Protein AF-0000000084715515 (afdb_homodimer)

Structure (mmCIF, N/CA/C/O backbone):
data_AF-0000000084715515-model_v1
#
loop_
_entity.id
_entity.type
_entity.pdbx_description
1 polymer 'Thioesterase domain-containing protein'
#
loop_
_atom_site.group_PDB
_atom_site.id
_atom_site.type_symbol
_atom_site.label_atom_id
_atom_site.label_alt_id
_atom_site.label_comp_id
_atom_site.label_asym_id
_atom_site.label_entity_id
_atom_site.label_seq_id
_atom_site.pdbx_PDB_ins_code
_atom_site.Cartn_x
_atom_site.Cartn_y
_atom_site.Cartn_z
_atom_site.occupancy
_atom_site.B_iso_or_equiv
_atom_site.auth_seq_id
_atom_site.auth_comp_id
_atom_site.auth_asym_id
_atom_site.auth_atom_id
_atom_site.pdbx_PDB_model_num
ATOM 1 N N . MET A 1 1 ? -6.457 -12.195 -33.438 1 29.75 1 MET A N 1
ATOM 2 C CA . MET A 1 1 ? -7.145 -13.039 -32.469 1 29.75 1 MET A CA 1
ATOM 3 C C . MET A 1 1 ? -6.172 -13.578 -31.422 1 29.75 1 MET A C 1
ATOM 5 O O . MET A 1 1 ? -5.348 -14.445 -31.734 1 29.75 1 MET A O 1
ATOM 9 N N . THR A 1 2 ? -5.555 -12.664 -30.625 1 38.09 2 THR A N 1
ATOM 10 C CA . THR A 1 2 ? -4.34 -12.992 -29.891 1 38.09 2 THR A CA 1
ATOM 11 C C . THR A 1 2 ? -4.555 -14.227 -29.016 1 38.09 2 THR A C 1
ATOM 13 O O . THR A 1 2 ? -5.508 -14.273 -28.234 1 38.09 2 THR A O 1
ATOM 16 N N . ASN A 1 3 ? -4.207 -15.289 -29.438 1 40.31 3 ASN A N 1
ATOM 17 C CA . ASN A 1 3 ? -4.449 -16.594 -28.844 1 40.31 3 ASN A CA 1
ATOM 18 C C . ASN A 1 3 ? -4.102 -16.609 -27.359 1 40.31 3 ASN A C 1
ATOM 20 O O . ASN A 1 3 ? -2.99 -16.234 -26.969 1 40.31 3 ASN A O 1
ATOM 24 N N . PRO A 1 4 ? -5.176 -16.594 -26.5 1 47.72 4 PRO A N 1
ATOM 25 C CA . PRO A 1 4 ? -4.863 -16.75 -25.078 1 47.72 4 PRO A CA 1
ATOM 26 C C . PRO A 1 4 ? -3.812 -17.828 -24.812 1 47.72 4 PRO A C 1
ATOM 28 O O . PRO A 1 4 ? -3.734 -18.812 -25.562 1 47.72 4 PRO A O 1
ATOM 31 N N . ILE A 1 5 ? -2.598 -17.516 -24.5 1 48.84 5 ILE A N 1
ATOM 32 C CA . ILE A 1 5 ? -1.624 -18.531 -24.109 1 48.84 5 ILE A CA 1
ATOM 33 C C . ILE A 1 5 ? -2.285 -19.562 -23.203 1 48.84 5 ILE A C 1
ATOM 35 O O . ILE A 1 5 ? -3.031 -19.188 -22.281 1 48.84 5 ILE A O 1
ATOM 39 N N . PRO A 1 6 ? -2.426 -20.781 -23.609 1 51.22 6 PRO A N 1
ATOM 40 C CA . PRO A 1 6 ? -2.998 -21.797 -22.734 1 51.22 6 PRO A CA 1
ATOM 41 C C . PRO A 1 6 ? -2.367 -21.812 -21.344 1 51.22 6 PRO A C 1
ATOM 43 O O . PRO A 1 6 ? -1.187 -21.484 -21.203 1 51.22 6 PRO A O 1
ATOM 46 N N . SER A 1 7 ? -3.047 -21.672 -20.219 1 54.75 7 SER A N 1
ATOM 47 C CA . SER A 1 7 ? -2.547 -21.781 -18.859 1 54.75 7 SER A CA 1
ATOM 48 C C . SER A 1 7 ? -1.719 -23.047 -18.672 1 54.75 7 SER A C 1
ATOM 50 O O . SER A 1 7 ? -2.115 -24.125 -19.109 1 54.75 7 SER A O 1
ATOM 52 N N . PRO A 1 8 ? -0.384 -22.953 -18.578 1 53.91 8 PRO A N 1
ATOM 53 C CA . PRO A 1 8 ? 0.394 -24.172 -18.359 1 53.91 8 PRO A CA 1
ATOM 54 C C . PRO A 1 8 ? -0.278 -25.125 -17.375 1 53.91 8 PRO A C 1
ATOM 56 O O . PRO A 1 8 ? -1.081 -24.703 -16.547 1 53.91 8 PRO A O 1
ATOM 59 N N . LYS A 1 9 ? -0.149 -26.469 -17.516 1 62.56 9 LYS A N 1
ATOM 60 C CA . LYS A 1 9 ? -0.427 -27.484 -16.5 1 62.56 9 LYS A CA 1
ATOM 61 C C . LYS A 1 9 ? 0.077 -27.031 -15.133 1 62.56 9 LYS A C 1
ATOM 63 O O . LYS A 1 9 ? 0.641 -25.938 -14.992 1 62.56 9 LYS A O 1
ATOM 68 N N . THR A 1 10 ? 0.349 -27.844 -14.18 1 72.62 10 THR A N 1
ATOM 69 C CA . THR A 1 10 ? 0.811 -27.625 -12.812 1 72.62 10 THR A CA 1
ATOM 70 C C . THR A 1 10 ? 2.24 -27.094 -12.805 1 72.62 10 THR A C 1
ATOM 72 O O . THR A 1 10 ? 3.123 -27.656 -13.453 1 72.62 10 THR A O 1
ATOM 75 N N . THR A 1 11 ? 2.377 -25.812 -12.438 1 85.81 11 THR A N 1
ATOM 76 C CA . THR A 1 11 ? 3.695 -25.219 -12.273 1 85.81 11 THR A CA 1
ATOM 77 C C . THR A 1 11 ? 4.117 -25.219 -10.805 1 85.81 11 THR A C 1
ATOM 79 O O . THR A 1 11 ? 3.289 -25.438 -9.922 1 85.81 11 THR A O 1
ATOM 82 N N . ARG A 1 12 ? 5.438 -25.172 -10.641 1 90.69 12 ARG A N 1
ATOM 83 C CA . ARG A 1 12 ? 5.961 -25.062 -9.281 1 90.69 12 ARG A CA 1
ATOM 84 C C . ARG A 1 12 ? 5.297 -23.906 -8.539 1 90.69 12 ARG A C 1
ATOM 86 O O . ARG A 1 12 ? 4.996 -24.031 -7.348 1 90.69 12 ARG A O 1
ATOM 93 N N . HIS A 1 13 ? 5.07 -22.844 -9.211 1 92.12 13 HIS A N 1
ATOM 94 C CA . HIS A 1 13 ? 4.445 -21.672 -8.609 1 92.12 13 HIS A CA 1
ATOM 95 C C . HIS A 1 13 ? 3.045 -22 -8.094 1 92.12 13 HIS A C 1
ATOM 97 O O . HIS A 1 13 ? 2.697 -21.656 -6.965 1 92.12 13 HIS A O 1
ATOM 103 N N . LEU A 1 14 ? 2.25 -22.609 -8.922 1 92.69 14 LEU A N 1
ATOM 104 C CA . LEU A 1 14 ? 0.895 -22.984 -8.531 1 92.69 14 LEU A CA 1
ATOM 105 C C . LEU A 1 14 ? 0.916 -23.969 -7.375 1 92.69 14 LEU A C 1
ATOM 107 O O . LEU A 1 14 ? 0.131 -23.844 -6.43 1 92.69 14 LEU A O 1
ATOM 111 N N . GLN A 1 15 ? 1.837 -24.922 -7.426 1 93.25 15 GLN A N 1
ATOM 112 C CA . GLN A 1 15 ? 1.953 -25.922 -6.367 1 93.25 15 GLN A CA 1
ATOM 113 C C . GLN A 1 15 ? 2.316 -25.266 -5.035 1 93.25 15 GLN A C 1
ATOM 115 O O . GLN A 1 15 ? 1.773 -25.625 -3.99 1 93.25 15 GLN A O 1
ATOM 120 N N . ASP A 1 16 ? 3.258 -24.359 -5.094 1 94 16 ASP A N 1
ATOM 121 C CA . ASP A 1 16 ? 3.652 -23.656 -3.881 1 94 16 ASP A CA 1
ATOM 122 C C . ASP A 1 16 ? 2.471 -22.906 -3.275 1 94 16 ASP A C 1
ATOM 124 O O . ASP A 1 16 ? 2.293 -22.891 -2.055 1 94 16 ASP A O 1
ATOM 128 N N . MET A 1 17 ? 1.638 -22.297 -4.105 1 94.06 17 MET A N 1
ATOM 129 C CA . MET A 1 17 ? 0.458 -21.578 -3.625 1 94.06 17 MET A CA 1
ATOM 130 C C . MET A 1 17 ? -0.527 -22.547 -2.963 1 94.06 17 MET A C 1
ATOM 132 O O . MET A 1 17 ? -1.093 -22.234 -1.913 1 94.06 17 MET A O 1
ATOM 136 N N . GLU A 1 18 ? -0.667 -23.656 -3.572 1 94.25 18 GLU A N 1
ATOM 137 C CA . GLU A 1 18 ? -1.568 -24.656 -3.021 1 94.25 18 GLU A CA 1
ATOM 138 C C . GLU A 1 18 ? -1.055 -25.188 -1.686 1 94.25 18 GLU A C 1
ATOM 140 O O . GLU A 1 18 ? -1.837 -25.406 -0.759 1 94.25 18 GLU A O 1
ATOM 145 N N . LYS A 1 19 ? 0.224 -25.422 -1.601 1 95.44 19 LYS A N 1
ATOM 146 C CA . LYS A 1 19 ? 0.83 -25.844 -0.345 1 95.44 19 LYS A CA 1
ATOM 147 C C . LYS A 1 19 ? 0.651 -24.797 0.744 1 95.44 19 LYS A C 1
ATOM 149 O O . LYS A 1 19 ? 0.422 -25.125 1.908 1 95.44 19 LYS A O 1
ATOM 154 N N . MET A 1 20 ? 0.763 -23.562 0.355 1 95.25 20 MET A N 1
ATOM 155 C CA . MET A 1 20 ? 0.533 -22.469 1.307 1 95.25 20 MET A CA 1
ATOM 156 C C . MET A 1 20 ? -0.919 -22.453 1.771 1 95.25 20 MET A C 1
ATOM 158 O O . MET A 1 20 ? -1.194 -22.266 2.955 1 95.25 20 MET A O 1
ATOM 162 N N . LEU A 1 21 ? -1.791 -22.672 0.872 1 95.62 21 LEU A N 1
ATOM 163 C CA . LEU A 1 21 ? -3.217 -22.703 1.181 1 95.62 21 LEU A CA 1
ATOM 164 C C . LEU A 1 21 ? -3.52 -23.812 2.191 1 95.62 21 LEU A C 1
ATOM 166 O O . LEU A 1 21 ? -4.355 -23.625 3.078 1 95.62 21 LEU A O 1
ATOM 170 N N . ARG A 1 22 ? -2.811 -24.875 2.07 1 95.94 22 ARG A N 1
ATOM 171 C CA . ARG A 1 22 ? -3.041 -26.031 2.941 1 95.94 22 ARG A CA 1
ATOM 172 C C . ARG A 1 22 ? -2.223 -25.922 4.223 1 95.94 22 ARG A C 1
ATOM 174 O O . ARG A 1 22 ? -2.242 -26.828 5.059 1 95.94 22 ARG A O 1
ATOM 181 N N . GLY A 1 23 ? -1.418 -24.906 4.371 1 94.94 23 GLY A N 1
ATOM 182 C CA . GLY A 1 23 ? -0.626 -24.688 5.574 1 94.94 23 GLY A CA 1
ATOM 183 C C . GLY A 1 23 ? 0.672 -25.469 5.582 1 94.94 23 GLY A C 1
ATOM 184 O O . GLY A 1 23 ? 1.307 -25.609 6.629 1 94.94 23 GLY A O 1
ATOM 185 N N . GLU A 1 24 ? 1.078 -26 4.438 1 96.75 24 GLU A N 1
ATOM 186 C CA . GLU A 1 24 ? 2.293 -26.797 4.332 1 96.75 24 GLU A CA 1
ATOM 187 C C . GLU A 1 24 ? 3.52 -25.922 4.113 1 96.75 24 GLU A C 1
ATOM 189 O O . GLU A 1 24 ? 4.652 -26.359 4.32 1 96.75 24 GLU A O 1
ATOM 194 N N . LEU A 1 25 ? 3.318 -24.734 3.625 1 95.69 25 LEU A N 1
ATOM 195 C CA . LEU A 1 25 ? 4.34 -23.703 3.484 1 95.69 25 LEU A CA 1
ATOM 196 C C . LEU A 1 25 ? 3.939 -22.438 4.23 1 95.69 25 LEU A C 1
ATOM 198 O O . LEU A 1 25 ? 2.766 -22.062 4.23 1 95.69 25 LEU A O 1
ATOM 202 N N . PRO A 1 26 ? 4.879 -21.859 4.844 1 95.62 26 PRO A N 1
ATOM 203 C CA . PRO A 1 26 ? 4.535 -20.625 5.551 1 95.62 26 PRO A CA 1
ATOM 204 C C . PRO A 1 26 ? 4.184 -19.484 4.605 1 95.62 26 PRO A C 1
ATOM 206 O O . PRO A 1 26 ? 4.648 -19.453 3.461 1 95.62 26 PRO A O 1
ATOM 209 N N . PRO A 1 27 ? 3.309 -18.578 5.09 1 96.44 27 PRO A N 1
ATOM 210 C CA . PRO A 1 27 ? 3.092 -17.359 4.293 1 96.44 27 PRO A CA 1
ATOM 211 C C . PRO A 1 27 ? 4.332 -16.469 4.219 1 96.44 27 PRO A C 1
ATOM 213 O O . PRO A 1 27 ? 5.254 -16.625 5.023 1 96.44 27 PRO A O 1
ATOM 216 N N . PRO A 1 28 ? 4.34 -15.625 3.215 1 96.31 28 PRO A N 1
ATOM 217 C CA . PRO A 1 28 ? 5.453 -14.672 3.203 1 96.31 28 PRO A CA 1
ATOM 218 C C . PRO A 1 28 ? 5.457 -13.758 4.426 1 96.31 28 PRO A C 1
ATOM 220 O O . PRO A 1 28 ? 4.418 -13.555 5.051 1 96.31 28 PRO A O 1
ATOM 223 N N . PRO A 1 29 ? 6.598 -13.172 4.785 1 97.75 29 PRO A N 1
ATOM 224 C CA . PRO A 1 29 ? 6.762 -12.391 6.016 1 97.75 29 PRO A CA 1
ATOM 225 C C . PRO A 1 29 ? 5.758 -11.242 6.121 1 97.75 29 PRO A C 1
ATOM 227 O O . PRO A 1 29 ? 5.184 -11.023 7.188 1 97.75 29 PRO A O 1
ATOM 230 N N . ILE A 1 30 ? 5.5 -10.57 5.059 1 98.44 30 ILE A N 1
ATOM 231 C CA . ILE A 1 30 ? 4.59 -9.43 5.117 1 98.44 30 ILE A CA 1
ATOM 232 C C . ILE A 1 30 ? 3.18 -9.906 5.449 1 98.44 30 ILE A C 1
ATOM 234 O O . ILE A 1 30 ? 2.438 -9.219 6.156 1 98.44 30 ILE A O 1
ATOM 238 N N . ALA A 1 31 ? 2.787 -11.016 4.898 1 98.5 31 ALA A N 1
ATOM 239 C CA . ALA A 1 31 ? 1.472 -11.57 5.203 1 98.5 31 ALA A CA 1
ATOM 240 C C . ALA A 1 31 ? 1.355 -11.914 6.688 1 98.5 31 ALA A C 1
ATOM 242 O O . ALA A 1 31 ? 0.324 -11.664 7.312 1 98.5 31 ALA A O 1
ATOM 243 N N . ARG A 1 32 ? 2.395 -12.453 7.203 1 97.69 32 ARG A N 1
ATOM 244 C CA . ARG A 1 32 ? 2.426 -12.758 8.625 1 97.69 32 ARG A CA 1
ATOM 245 C C . ARG A 1 32 ? 2.365 -11.484 9.461 1 97.69 32 ARG A C 1
ATOM 247 O O . ARG A 1 32 ? 1.627 -11.414 10.445 1 97.69 32 ARG A O 1
ATOM 254 N N . LEU A 1 33 ? 3.111 -10.594 9.07 1 98.38 33 LEU A N 1
ATOM 255 C CA . LEU A 1 33 ? 3.207 -9.328 9.797 1 98.38 33 LEU A CA 1
ATOM 256 C C . LEU A 1 33 ? 1.85 -8.641 9.867 1 98.38 33 LEU A C 1
ATOM 258 O O . LEU A 1 33 ? 1.45 -8.148 10.93 1 98.38 33 LEU A O 1
ATOM 262 N N . LEU A 1 34 ? 1.088 -8.656 8.797 1 98.5 34 LEU A N 1
ATOM 263 C CA . LEU A 1 34 ? -0.156 -7.902 8.711 1 98.5 34 LEU A CA 1
ATOM 264 C C . LEU A 1 34 ? -1.355 -8.789 9.031 1 98.5 34 LEU A C 1
ATOM 266 O O . LEU A 1 34 ? -2.455 -8.289 9.281 1 98.5 34 LEU A O 1
ATOM 270 N N . GLY A 1 35 ? -1.146 -10.047 9.016 1 98.31 35 GLY A N 1
ATOM 271 C CA . GLY A 1 35 ? -2.242 -10.977 9.258 1 98.31 35 GLY A CA 1
ATOM 272 C C . GLY A 1 35 ? -3.066 -11.25 8.008 1 98.31 35 GLY A C 1
ATOM 273 O O . GLY A 1 35 ? -4.293 -11.375 8.086 1 98.31 35 GLY A O 1
ATOM 274 N N . LEU A 1 36 ? -2.443 -11.328 6.863 1 98.38 36 LEU A N 1
ATOM 275 C CA . LEU A 1 36 ? -3.127 -11.625 5.609 1 98.38 36 LEU A CA 1
ATOM 276 C C . LEU A 1 36 ? -3.201 -13.125 5.375 1 98.38 36 LEU A C 1
ATOM 278 O O . LEU A 1 36 ? -2.236 -13.852 5.641 1 98.38 36 LEU A O 1
ATOM 282 N N . LEU A 1 37 ? -4.344 -13.547 4.809 1 98.12 37 LEU A N 1
ATOM 283 C CA . LEU A 1 37 ? -4.559 -14.984 4.688 1 98.12 37 LEU A CA 1
ATOM 284 C C . LEU A 1 37 ? -4.941 -15.359 3.258 1 98.12 37 LEU A C 1
ATOM 286 O O . LEU A 1 37 ? -5.863 -14.773 2.686 1 98.12 37 LEU A O 1
ATOM 290 N N . LEU A 1 38 ? -4.23 -16.312 2.723 1 98.5 38 LEU A N 1
ATOM 291 C CA . LEU A 1 38 ? -4.613 -16.922 1.458 1 98.5 38 LEU A CA 1
ATOM 292 C C . LEU A 1 38 ? -5.797 -17.859 1.648 1 98.5 38 LEU A C 1
ATOM 294 O O . LEU A 1 38 ? -5.727 -18.797 2.447 1 98.5 38 LEU A O 1
ATOM 298 N N . THR A 1 39 ? -6.883 -17.656 0.844 1 98.62 39 THR A N 1
ATOM 299 C CA . THR A 1 39 ? -8.062 -18.453 1.173 1 98.62 39 THR A CA 1
ATOM 300 C C . THR A 1 39 ? -8.562 -19.219 -0.052 1 98.62 39 THR A C 1
ATOM 302 O O . THR A 1 39 ? -9.352 -20.156 0.074 1 98.62 39 THR A O 1
ATOM 305 N N . SER A 1 40 ? -8.156 -18.828 -1.23 1 98.56 40 SER A N 1
ATOM 306 C CA . SER A 1 40 ? -8.539 -19.531 -2.449 1 98.56 40 SER A CA 1
ATOM 307 C C . SER A 1 40 ? -7.484 -19.359 -3.539 1 98.56 40 SER A C 1
ATOM 309 O O . SER A 1 40 ? -6.945 -18.266 -3.723 1 98.56 40 SER A O 1
ATOM 311 N N . VAL A 1 41 ? -7.23 -20.453 -4.277 1 97.88 41 VAL A N 1
ATOM 312 C CA . VAL A 1 41 ? -6.277 -20.438 -5.379 1 97.88 41 VAL A CA 1
ATOM 313 C C . VAL A 1 41 ? -6.883 -21.125 -6.598 1 97.88 41 VAL A C 1
ATOM 315 O O . VAL A 1 41 ? -7.289 -22.281 -6.52 1 97.88 41 VAL A O 1
ATOM 318 N N . GLU A 1 42 ? -6.992 -20.438 -7.602 1 96.06 42 GLU A N 1
ATOM 319 C CA . GLU A 1 42 ? -7.293 -20.922 -8.945 1 96.06 42 GLU A CA 1
ATOM 320 C C . GLU A 1 42 ? -6.375 -20.281 -9.984 1 96.06 42 GLU A C 1
ATOM 322 O O . GLU A 1 42 ? -5.879 -19.172 -9.781 1 96.06 42 GLU A O 1
ATOM 327 N N . PRO A 1 43 ? -6.117 -21.031 -11.055 1 95.12 43 PRO A N 1
ATOM 328 C CA . PRO A 1 43 ? -5.324 -20.375 -12.094 1 95.12 43 PRO A CA 1
ATOM 329 C C . PRO A 1 43 ? -5.879 -19 -12.484 1 95.12 43 PRO A C 1
ATOM 331 O O . PRO A 1 43 ? -7.066 -18.891 -12.797 1 95.12 43 PRO A O 1
ATOM 334 N N . SER A 1 44 ? -5.062 -18.031 -12.367 1 97.31 44 SER A N 1
ATOM 335 C CA . SER A 1 44 ? -5.324 -16.656 -12.766 1 97.31 44 SER A CA 1
ATOM 336 C C . SER A 1 44 ? -6.27 -15.961 -11.789 1 97.31 44 SER A C 1
ATOM 338 O O . SER A 1 44 ? -6.754 -14.859 -12.055 1 97.31 44 SER A O 1
ATOM 340 N N . ARG A 1 45 ? -6.582 -16.609 -10.688 1 98.31 45 ARG A N 1
ATOM 341 C CA . ARG A 1 45 ? -7.5 -16.031 -9.719 1 98.31 45 ARG A CA 1
ATOM 342 C C . ARG A 1 45 ? -7.16 -16.469 -8.305 1 98.31 45 ARG A C 1
ATOM 344 O O . ARG A 1 45 ? -7.156 -17.672 -8.008 1 98.31 45 ARG A O 1
ATOM 351 N N . VAL A 1 46 ? -6.969 -15.555 -7.402 1 98.69 46 VAL A N 1
ATOM 352 C CA . VAL A 1 46 ? -6.594 -15.852 -6.023 1 98.69 46 VAL A CA 1
ATOM 353 C C . VAL A 1 46 ? -7.352 -14.922 -5.07 1 98.69 46 VAL A C 1
ATOM 355 O O . VAL A 1 46 ? -7.602 -13.758 -5.395 1 98.69 46 VAL A O 1
ATOM 358 N N . VAL A 1 47 ? -7.699 -15.469 -3.895 1 98.88 47 VAL A N 1
ATOM 359 C CA . VAL A 1 47 ? -8.391 -14.68 -2.879 1 98.88 47 VAL A CA 1
ATOM 360 C C . VAL A 1 47 ? -7.539 -14.602 -1.614 1 98.88 47 VAL A C 1
ATOM 362 O O . VAL A 1 47 ? -7.051 -15.625 -1.128 1 98.88 47 VAL A O 1
ATOM 365 N N . MET A 1 48 ? -7.332 -13.43 -1.182 1 98.75 48 MET A N 1
ATOM 366 C CA . MET A 1 48 ? -6.719 -13.148 0.113 1 98.75 48 MET A CA 1
ATOM 367 C C . MET A 1 48 ? -7.707 -12.445 1.04 1 98.75 48 MET A C 1
ATOM 369 O O . MET A 1 48 ? -8.547 -11.664 0.584 1 98.75 48 MET A O 1
ATOM 373 N N . GLU A 1 49 ? -7.547 -12.664 2.32 1 98.88 49 GLU A N 1
ATOM 374 C CA . GLU A 1 49 ? -8.438 -12.031 3.285 1 98.88 49 GLU A CA 1
ATOM 375 C C . GLU A 1 49 ? -7.656 -11.391 4.43 1 98.88 49 GLU A C 1
ATOM 377 O O . GLU A 1 49 ? -6.516 -11.766 4.695 1 98.88 49 GLU A O 1
ATOM 382 N N . LEU A 1 50 ? -8.25 -10.461 5.082 1 98.75 50 LEU A N 1
ATOM 383 C CA . LEU A 1 50 ? -7.719 -9.75 6.234 1 98.75 50 LEU A CA 1
ATOM 384 C C . LEU A 1 50 ? -8.828 -9.391 7.215 1 98.75 50 LEU A C 1
ATOM 386 O O . LEU A 1 50 ? -9.883 -8.898 6.812 1 98.75 50 LEU A O 1
ATOM 390 N N . ASP A 1 51 ? -8.617 -9.672 8.453 1 98.56 51 ASP A N 1
ATOM 391 C CA . ASP A 1 51 ? -9.445 -9.07 9.5 1 98.56 51 ASP A CA 1
ATOM 392 C C . ASP A 1 51 ? -8.875 -7.715 9.93 1 98.56 51 ASP A C 1
ATOM 394 O O . ASP A 1 51 ? -8.008 -7.652 10.797 1 98.56 51 ASP A O 1
ATOM 398 N N . ALA A 1 52 ? -9.375 -6.699 9.258 1 98 52 ALA A N 1
ATOM 399 C CA . ALA A 1 52 ? -8.914 -5.352 9.578 1 98 52 ALA A CA 1
ATOM 400 C C . ALA A 1 52 ? -9.25 -4.984 11.023 1 98 52 ALA A C 1
ATOM 402 O O . ALA A 1 52 ? -10.375 -5.219 11.484 1 98 52 ALA A O 1
ATOM 403 N N . SER A 1 53 ? -8.336 -4.461 11.711 1 96.62 53 SER A N 1
ATOM 404 C CA . SER A 1 53 ? -8.492 -4.102 13.117 1 96.62 53 SER A CA 1
ATOM 405 C C . SER A 1 53 ? -7.734 -2.822 13.445 1 96.62 53 SER A C 1
ATOM 407 O O . SER A 1 53 ? -7.125 -2.209 12.57 1 96.62 53 SER A O 1
ATOM 409 N N . ALA A 1 54 ? -7.719 -2.414 14.719 1 96.12 54 ALA A N 1
ATOM 410 C CA . ALA A 1 54 ? -7.121 -1.166 15.18 1 96.12 54 ALA A CA 1
ATOM 411 C C . ALA A 1 54 ? -5.609 -1.164 14.953 1 96.12 54 ALA A C 1
ATOM 413 O O . ALA A 1 54 ? -5 -0.102 14.82 1 96.12 54 ALA A O 1
ATOM 414 N N . ARG A 1 55 ? -5 -2.303 14.891 1 96.94 55 ARG A N 1
ATOM 415 C CA . ARG A 1 55 ? -3.551 -2.35 14.727 1 96.94 55 ARG A CA 1
ATOM 416 C C . ARG A 1 55 ? -3.139 -1.87 13.336 1 96.94 55 ARG A C 1
ATOM 418 O O . ARG A 1 55 ? -1.968 -1.57 13.102 1 96.94 55 ARG A O 1
ATOM 425 N N . HIS A 1 56 ? -4.145 -1.85 12.398 1 98.19 56 HIS A N 1
ATOM 426 C CA . HIS A 1 56 ? -3.869 -1.444 11.023 1 98.19 56 HIS A CA 1
ATOM 427 C C . HIS A 1 56 ? -4.262 0.01 10.789 1 98.19 56 HIS A C 1
ATOM 429 O O . HIS A 1 56 ? -4.258 0.483 9.656 1 98.19 56 HIS A O 1
ATOM 435 N N . ALA A 1 57 ? -4.613 0.747 11.773 1 96.62 57 ALA A N 1
ATOM 436 C CA . ALA A 1 57 ? -5.301 2.029 11.641 1 96.62 57 ALA A CA 1
ATOM 437 C C . ALA A 1 57 ? -4.328 3.131 11.227 1 96.62 57 ALA A C 1
ATOM 439 O O . ALA A 1 57 ? -3.178 3.152 11.672 1 96.62 57 ALA A O 1
ATOM 440 N N . ASN A 1 58 ? -4.867 4.016 10.445 1 93.81 58 ASN A N 1
ATOM 441 C CA . ASN A 1 58 ? -4.18 5.266 10.125 1 93.81 58 ASN A CA 1
ATOM 442 C C . ASN A 1 58 ? -4.363 6.305 11.227 1 93.81 58 ASN A C 1
ATOM 444 O O . ASN A 1 58 ? -4.977 6.02 12.258 1 93.81 58 ASN A O 1
ATOM 448 N N . PRO A 1 59 ? -3.762 7.512 11.055 1 88.94 59 PRO A N 1
ATOM 449 C CA . PRO A 1 59 ? -3.879 8.531 12.109 1 88.94 59 PRO A CA 1
ATOM 450 C C . PRO A 1 59 ? -5.328 8.914 12.391 1 88.94 59 PRO A C 1
ATOM 452 O O . PRO A 1 59 ? -5.645 9.359 13.5 1 88.94 59 PRO A O 1
ATOM 455 N N . MET A 1 60 ? -6.199 8.68 11.43 1 88.81 60 MET A N 1
ATOM 456 C CA . MET A 1 60 ? -7.594 9.086 11.578 1 88.81 60 MET A CA 1
ATOM 457 C C . MET A 1 60 ? -8.414 7.957 12.195 1 88.81 60 MET A C 1
ATOM 459 O O . MET A 1 60 ? -9.617 8.109 12.422 1 88.81 60 MET A O 1
ATOM 463 N N . GLY A 1 61 ? -7.848 6.812 12.383 1 91 61 GLY A N 1
ATOM 464 C CA . GLY A 1 61 ? -8.531 5.703 13.039 1 91 61 GLY A CA 1
ATOM 465 C C . GLY A 1 61 ? -9.125 4.707 12.062 1 91 61 GLY A C 1
ATOM 466 O O . GLY A 1 61 ? -9.57 3.631 12.461 1 91 61 GLY A O 1
ATOM 467 N N . THR A 1 62 ? -9.172 5.066 10.867 1 94.75 62 THR A N 1
ATOM 468 C CA . THR A 1 62 ? -9.641 4.137 9.852 1 94.75 62 THR A CA 1
ATOM 469 C C . THR A 1 62 ? -8.5 3.254 9.359 1 94.75 62 THR A C 1
ATOM 471 O O . THR A 1 62 ? -7.332 3.512 9.672 1 94.75 62 THR A O 1
ATOM 474 N N . LEU A 1 63 ? -8.867 2.203 8.648 1 97 63 LEU A N 1
ATOM 475 C CA . LEU A 1 63 ? -7.859 1.348 8.039 1 97 63 LEU A CA 1
ATOM 476 C C . LEU A 1 63 ? -6.941 2.154 7.129 1 97 63 LEU A C 1
ATOM 478 O O . LEU A 1 63 ? -7.414 2.938 6.301 1 97 63 LEU A O 1
ATOM 482 N N . HIS A 1 64 ? -5.691 2.023 7.328 1 97.94 64 HIS A N 1
ATOM 483 C CA . HIS A 1 64 ? -4.727 2.707 6.473 1 97.94 64 HIS A CA 1
ATOM 484 C C . HIS A 1 64 ? -4.816 2.213 5.035 1 97.94 64 HIS A C 1
ATOM 486 O O . HIS A 1 64 ? -4.848 1.006 4.789 1 97.94 64 HIS A O 1
ATOM 492 N N . GLY A 1 65 ? -4.773 3.086 4.07 1 97.38 65 GLY A N 1
ATOM 493 C CA . GLY A 1 65 ? -4.887 2.727 2.668 1 97.38 65 GLY A CA 1
ATOM 494 C C . GLY A 1 65 ? -3.783 1.801 2.195 1 97.38 65 GLY A C 1
ATOM 495 O O . GLY A 1 65 ? -4 0.964 1.317 1 97.38 65 GLY A O 1
ATOM 496 N N . GLY A 1 66 ? -2.607 1.995 2.721 1 98.25 66 GLY A N 1
ATOM 497 C CA . GLY A 1 66 ? -1.49 1.137 2.361 1 98.25 66 GLY A CA 1
ATOM 498 C C . GLY A 1 66 ? -1.737 -0.327 2.672 1 98.25 66 GLY A C 1
ATOM 499 O O . GLY A 1 66 ? -1.209 -1.209 1.992 1 98.25 66 GLY A O 1
ATOM 500 N N . VAL A 1 67 ? -2.523 -0.609 3.686 1 98.62 67 VAL A N 1
ATOM 501 C CA . VAL A 1 67 ? -2.836 -1.987 4.051 1 98.62 67 VAL A CA 1
ATOM 502 C C . VAL A 1 67 ? -3.713 -2.621 2.973 1 98.62 67 VAL A C 1
ATOM 504 O O . VAL A 1 67 ? -3.566 -3.805 2.66 1 98.62 67 VAL A O 1
ATOM 507 N N . ILE A 1 68 ? -4.645 -1.825 2.457 1 98.75 68 ILE A N 1
ATOM 508 C CA . ILE A 1 68 ? -5.434 -2.285 1.321 1 98.75 68 ILE A CA 1
ATOM 509 C C . ILE A 1 68 ? -4.516 -2.609 0.147 1 98.75 68 ILE A C 1
ATOM 511 O O . ILE A 1 68 ? -4.699 -3.621 -0.534 1 98.75 68 ILE A O 1
ATOM 515 N N . CYS A 1 69 ? -3.506 -1.767 -0.11 1 98.81 69 CYS A N 1
ATOM 516 C CA . CYS A 1 69 ? -2.527 -2.021 -1.162 1 98.81 69 CYS A CA 1
ATOM 517 C C . CYS A 1 69 ? -1.782 -3.326 -0.91 1 98.81 69 CYS A C 1
ATOM 519 O O . CYS A 1 69 ? -1.574 -4.117 -1.833 1 98.81 69 CYS A O 1
ATOM 521 N N . ASP A 1 70 ? -1.392 -3.541 0.327 1 98.75 70 ASP A N 1
ATOM 522 C CA . ASP A 1 70 ? -0.7 -4.777 0.685 1 98.75 70 ASP A CA 1
ATOM 523 C C . ASP A 1 70 ? -1.553 -6 0.352 1 98.75 70 ASP A C 1
ATOM 525 O O . ASP A 1 70 ? -1.074 -6.941 -0.281 1 98.75 70 ASP A O 1
ATOM 529 N N . LEU A 1 71 ? -2.775 -5.973 0.804 1 98.81 71 LEU A N 1
ATOM 530 C CA . LEU A 1 71 ? -3.727 -7.062 0.62 1 98.81 71 LEU A CA 1
ATOM 531 C C . LEU A 1 71 ? -3.947 -7.348 -0.862 1 98.81 71 LEU A C 1
ATOM 533 O O . LEU A 1 71 ? -3.807 -8.484 -1.307 1 98.81 71 LEU A O 1
ATOM 537 N N . ALA A 1 72 ? -4.246 -6.297 -1.573 1 98.88 72 ALA A N 1
ATOM 538 C CA . ALA A 1 72 ? -4.539 -6.422 -2.998 1 98.88 72 ALA A CA 1
ATOM 539 C C . ALA A 1 72 ? -3.301 -6.863 -3.777 1 98.88 72 ALA A C 1
ATOM 541 O O . ALA A 1 72 ? -3.396 -7.688 -4.691 1 98.88 72 ALA A O 1
ATOM 542 N N . ASP A 1 73 ? -2.18 -6.277 -3.463 1 98.81 73 ASP A N 1
ATOM 543 C CA . ASP A 1 73 ? -0.935 -6.613 -4.148 1 98.81 73 ASP A CA 1
ATOM 544 C C . ASP A 1 73 ? -0.596 -8.094 -3.977 1 98.81 73 ASP A C 1
ATOM 546 O O . ASP A 1 73 ? -0.172 -8.75 -4.93 1 98.81 73 ASP A O 1
ATOM 550 N N . LEU A 1 74 ? -0.732 -8.633 -2.785 1 98.62 74 LEU A N 1
ATOM 551 C CA . LEU A 1 74 ? -0.476 -10.055 -2.566 1 98.62 74 LEU A CA 1
ATOM 552 C C . LEU A 1 74 ? -1.432 -10.914 -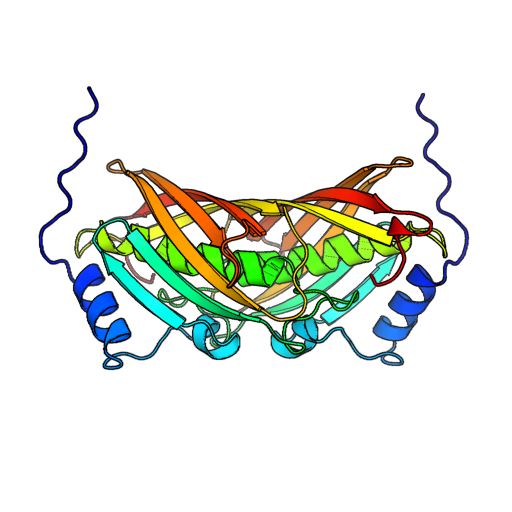3.391 1 98.62 74 LEU A C 1
ATOM 554 O O . LEU A 1 74 ? -1.018 -11.898 -4 1 98.62 74 LEU A O 1
ATOM 558 N N . ALA A 1 75 ? -2.727 -10.539 -3.4 1 98.75 75 ALA A N 1
ATOM 559 C CA . ALA A 1 75 ? -3.703 -11.297 -4.184 1 98.75 75 ALA A CA 1
ATOM 560 C C . ALA A 1 75 ? -3.352 -11.273 -5.668 1 98.75 75 ALA A C 1
ATOM 562 O O . ALA A 1 75 ? -3.379 -12.312 -6.332 1 98.75 75 ALA A O 1
ATOM 563 N N . MET A 1 76 ? -3.035 -10.086 -6.102 1 98.75 76 MET A N 1
ATOM 564 C CA . MET A 1 76 ? -2.713 -9.922 -7.516 1 98.75 76 MET A CA 1
ATOM 565 C C . MET A 1 76 ? -1.424 -10.656 -7.867 1 98.75 76 MET A C 1
ATOM 567 O O . MET A 1 76 ? -1.358 -11.352 -8.883 1 98.75 76 MET A O 1
ATOM 571 N N . GLY A 1 77 ? -0.372 -10.469 -7.051 1 97.69 77 GLY A N 1
ATOM 572 C CA . GLY A 1 77 ? 0.87 -11.188 -7.289 1 97.69 77 GLY A CA 1
ATOM 573 C C . GLY A 1 77 ? 0.696 -12.695 -7.293 1 97.69 77 GLY A C 1
ATOM 574 O O . GLY A 1 77 ? 1.277 -13.391 -8.125 1 97.69 77 GLY A O 1
ATOM 575 N N . ALA A 1 78 ? -0.081 -13.188 -6.363 1 97.88 78 ALA A N 1
ATOM 576 C CA . ALA A 1 78 ? -0.356 -14.625 -6.297 1 97.88 78 ALA A CA 1
ATOM 577 C C . ALA A 1 78 ? -1.086 -15.102 -7.551 1 97.88 78 ALA A C 1
ATOM 579 O O . ALA A 1 78 ? -0.76 -16.156 -8.109 1 97.88 78 ALA A O 1
ATOM 580 N N . ALA A 1 79 ? -2.107 -14.352 -7.953 1 97.88 79 ALA A N 1
ATOM 581 C CA . ALA A 1 79 ? -2.807 -14.703 -9.188 1 97.88 79 ALA A CA 1
ATOM 582 C C . ALA A 1 79 ? -1.84 -14.789 -10.367 1 97.88 79 ALA A C 1
ATOM 584 O O . ALA A 1 79 ? -1.872 -15.75 -11.133 1 97.88 79 ALA A O 1
ATOM 585 N N . MET A 1 80 ? -1.013 -13.805 -10.477 1 97.12 80 MET A N 1
ATOM 586 C CA . MET A 1 80 ? -0.017 -13.789 -11.547 1 97.12 80 MET A CA 1
ATOM 587 C C . MET A 1 80 ? 0.891 -15.008 -11.461 1 97.12 80 MET A C 1
ATOM 589 O O . MET A 1 80 ? 1.19 -15.633 -12.477 1 97.12 80 MET A O 1
ATOM 593 N N . SER A 1 81 ? 1.319 -15.328 -10.266 1 96.06 81 SER A N 1
ATOM 594 C CA . SER A 1 81 ? 2.234 -16.453 -10.055 1 96.06 81 SER A CA 1
ATOM 595 C C . SER A 1 81 ? 1.644 -17.75 -10.578 1 96.06 81 SER A C 1
ATOM 597 O O . SER A 1 81 ? 2.375 -18.625 -11.062 1 96.06 81 SER A O 1
ATOM 599 N N . THR A 1 82 ? 0.328 -17.906 -10.516 1 95.5 82 THR A N 1
ATOM 600 C CA . THR A 1 82 ? -0.323 -19.141 -10.969 1 95.5 82 THR A CA 1
ATOM 601 C C . THR A 1 82 ? -0.184 -19.297 -12.477 1 95.5 82 THR A C 1
ATOM 603 O O . THR A 1 82 ? -0.457 -20.375 -13.023 1 95.5 82 THR A O 1
ATOM 606 N N . THR A 1 83 ? 0.211 -18.281 -13.188 1 94.75 83 THR A N 1
ATOM 607 C CA . THR A 1 83 ? 0.266 -18.328 -14.648 1 94.75 83 THR A CA 1
ATOM 608 C C . THR A 1 83 ? 1.699 -18.531 -15.125 1 94.75 83 THR A C 1
ATOM 610 O O . THR A 1 83 ? 1.943 -18.672 -16.328 1 94.75 83 THR A O 1
ATOM 613 N N . LEU A 1 84 ? 2.645 -18.531 -14.242 1 94.31 84 LEU A N 1
ATOM 614 C CA . LEU A 1 84 ? 4.055 -18.531 -14.609 1 94.31 84 LEU A CA 1
ATOM 615 C C . LEU A 1 84 ? 4.562 -19.938 -14.859 1 94.31 84 LEU A C 1
ATOM 617 O O . LEU A 1 84 ? 4.18 -20.875 -14.156 1 94.31 84 LEU A O 1
ATOM 621 N N . GLU A 1 85 ? 5.395 -20.016 -15.828 1 92.44 85 GLU A N 1
ATOM 622 C CA . GLU A 1 85 ? 6.188 -21.234 -15.977 1 92.44 85 GLU A CA 1
ATOM 623 C C . GLU A 1 85 ? 7.258 -21.328 -14.891 1 92.44 85 GLU A C 1
ATOM 625 O O . GLU A 1 85 ? 7.562 -20.344 -14.219 1 92.44 85 GLU A O 1
ATOM 630 N N . ASP A 1 86 ? 7.82 -22.5 -14.711 1 91.56 86 ASP A N 1
ATOM 631 C CA . ASP A 1 86 ? 8.75 -22.781 -13.617 1 91.56 86 ASP A CA 1
ATOM 632 C C . ASP A 1 86 ? 9.961 -21.844 -13.68 1 91.56 86 ASP A C 1
ATOM 634 O O . ASP A 1 86 ? 10.484 -21.422 -12.648 1 91.56 86 ASP A O 1
ATOM 638 N N . GLU A 1 87 ? 10.391 -21.5 -14.844 1 90.88 87 GLU A N 1
ATOM 639 C CA . GLU A 1 87 ? 11.617 -20.719 -15.016 1 90.88 87 GLU A CA 1
ATOM 640 C C . GLU A 1 87 ? 11.32 -19.219 -15.031 1 90.88 87 GLU A C 1
ATOM 642 O O . GLU A 1 87 ? 12.234 -18.406 -15.172 1 90.88 87 GLU A O 1
ATOM 647 N N . GLU A 1 88 ? 10.07 -18.922 -14.922 1 93.06 88 GLU A N 1
ATOM 648 C CA . GLU A 1 88 ? 9.648 -17.531 -15.008 1 93.06 88 GLU A CA 1
ATOM 649 C C . GLU A 1 88 ? 9.461 -16.922 -13.617 1 93.06 88 GLU A C 1
ATOM 651 O O . GLU A 1 88 ? 9.203 -17.641 -12.648 1 93.06 88 GLU A O 1
ATOM 656 N N . SER A 1 89 ? 9.656 -15.664 -13.531 1 93.69 89 SER A N 1
ATOM 657 C CA . SER A 1 89 ? 9.273 -14.805 -12.422 1 93.69 89 SER A CA 1
ATOM 658 C C . SER A 1 89 ? 8.641 -13.508 -12.914 1 93.69 89 SER A C 1
ATOM 660 O O . SER A 1 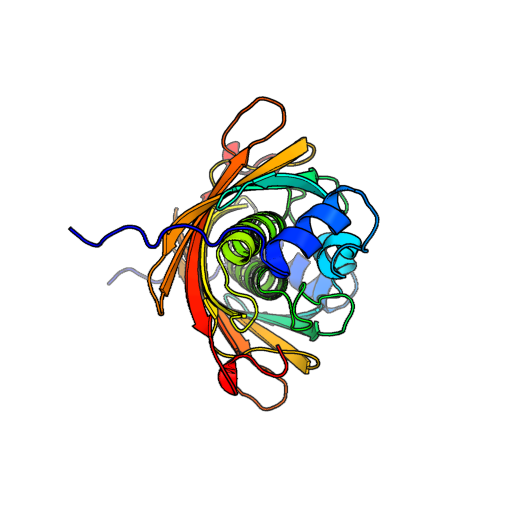89 ? 8.32 -13.375 -14.094 1 93.69 89 SER A O 1
ATOM 662 N N . PHE A 1 90 ? 8.359 -12.617 -11.992 1 95.31 90 PHE A N 1
ATOM 663 C CA . PHE A 1 90 ? 7.836 -11.328 -12.43 1 95.31 90 PHE A CA 1
ATOM 664 C C . PHE A 1 90 ? 8.195 -10.234 -11.43 1 95.31 90 PHE A C 1
ATOM 666 O O . PHE A 1 90 ? 8.617 -10.523 -10.305 1 95.31 90 PHE A O 1
ATOM 673 N N . THR A 1 91 ? 8.078 -9.016 -11.891 1 95.94 91 THR A N 1
ATOM 674 C CA . THR A 1 91 ? 8.211 -7.84 -11.031 1 95.94 91 THR A CA 1
ATOM 675 C C . THR A 1 91 ? 7.105 -6.832 -11.328 1 95.94 91 THR A C 1
ATOM 677 O O . THR A 1 91 ? 6.715 -6.648 -12.477 1 95.94 91 THR A O 1
ATOM 680 N N . THR A 1 92 ? 6.574 -6.336 -10.266 1 97.56 92 THR A N 1
ATOM 681 C CA . THR A 1 92 ? 5.504 -5.352 -10.391 1 97.56 92 THR A CA 1
ATOM 682 C C . THR A 1 92 ? 6.051 -4.016 -10.891 1 97.56 92 THR A C 1
ATOM 684 O O . THR A 1 92 ? 7.082 -3.541 -10.414 1 97.56 92 THR A O 1
ATOM 687 N N . LEU A 1 93 ? 5.387 -3.412 -11.836 1 98.38 93 LEU A N 1
ATOM 688 C CA . LEU A 1 93 ? 5.805 -2.137 -12.414 1 98.38 93 LEU A CA 1
ATOM 689 C C . LEU A 1 93 ? 5.062 -0.978 -11.75 1 98.38 93 LEU A C 1
ATOM 691 O O . LEU A 1 93 ? 5.648 0.076 -11.5 1 98.38 93 LEU A O 1
ATOM 695 N N . ASP A 1 94 ? 3.818 -1.205 -11.531 1 98.81 94 ASP A N 1
ATOM 696 C CA . ASP A 1 94 ? 2.994 -0.142 -10.969 1 98.81 94 ASP A CA 1
ATOM 697 C C . ASP A 1 94 ? 1.793 -0.716 -10.219 1 98.81 94 ASP A C 1
ATOM 699 O O . ASP A 1 94 ? 1.492 -1.906 -10.336 1 98.81 94 ASP A O 1
ATOM 703 N N . LEU A 1 95 ? 1.181 0.059 -9.492 1 98.88 95 LEU A N 1
ATOM 704 C CA . LEU A 1 95 ? -0.019 -0.248 -8.719 1 98.88 95 LEU A CA 1
ATOM 705 C C . LEU A 1 95 ? -0.905 0.985 -8.578 1 98.88 95 LEU A C 1
ATOM 707 O O . LEU A 1 95 ? -0.444 2.037 -8.125 1 98.88 95 LEU A O 1
ATOM 711 N N . THR A 1 96 ? -2.137 0.859 -9.008 1 98.94 96 THR A N 1
ATOM 712 C CA . THR A 1 96 ? -3.121 1.929 -8.883 1 98.94 96 THR A CA 1
ATOM 713 C C . THR A 1 96 ? -4.309 1.476 -8.031 1 98.94 96 THR A C 1
ATOM 715 O O . THR A 1 96 ? -4.941 0.462 -8.336 1 98.94 96 THR A O 1
ATOM 718 N N . THR A 1 97 ? -4.574 2.201 -7.039 1 98.94 97 THR A N 1
ATOM 719 C CA . THR A 1 97 ? -5.691 1.884 -6.156 1 98.94 97 THR A CA 1
ATOM 720 C C . THR A 1 97 ? -6.73 3.002 -6.176 1 98.94 97 THR A C 1
ATOM 722 O O . THR A 1 97 ? -6.383 4.18 -6.074 1 98.94 97 THR A O 1
ATOM 725 N N . LYS A 1 98 ? -7.934 2.656 -6.34 1 98.88 98 LYS A N 1
ATOM 726 C CA . LYS A 1 98 ? -9.078 3.529 -6.102 1 98.88 98 LYS A CA 1
ATOM 727 C C . LYS A 1 98 ? -9.766 3.186 -4.785 1 98.88 98 LYS A C 1
ATOM 729 O O . LYS A 1 98 ? -10.281 2.076 -4.617 1 98.88 98 LYS A O 1
ATOM 734 N N . PHE A 1 99 ? -9.734 4.141 -3.902 1 98.62 99 PHE A N 1
ATOM 735 C CA . PHE A 1 99 ? -10.383 3.941 -2.611 1 98.62 99 PHE A CA 1
ATOM 736 C C . PHE A 1 99 ? -11.828 4.406 -2.654 1 98.62 99 PHE A C 1
ATOM 738 O O . PHE A 1 99 ? -12.109 5.562 -2.982 1 98.62 99 PHE A O 1
ATOM 745 N N . LEU A 1 100 ? -12.766 3.537 -2.197 1 98.06 100 LEU A N 1
ATOM 746 C CA . LEU A 1 100 ? -14.172 3.834 -2.457 1 98.06 100 LEU A CA 1
ATOM 747 C C . LEU A 1 100 ? -14.953 3.973 -1.152 1 98.06 100 LEU A C 1
ATOM 749 O O . LEU A 1 100 ? -16.031 4.57 -1.129 1 98.06 100 LEU A O 1
ATOM 753 N N . LYS A 1 101 ? -14.383 3.328 -0.14 1 95.44 101 LYS A N 1
ATOM 754 C CA . LYS A 1 101 ? -15.094 3.285 1.136 1 95.44 101 LYS A CA 1
ATOM 755 C C . LYS A 1 101 ? -14.125 3.156 2.303 1 95.44 101 LYS A C 1
ATOM 757 O O . LYS A 1 101 ? -13.211 2.324 2.271 1 95.44 101 LYS A O 1
ATOM 762 N N . PRO A 1 102 ? -14.297 4.008 3.367 1 94.88 102 PRO A N 1
ATOM 763 C CA . PRO A 1 102 ? -13.438 3.811 4.539 1 94.88 102 PRO A CA 1
ATOM 764 C C . PRO A 1 102 ? -13.812 2.566 5.34 1 94.88 102 PRO A C 1
ATOM 766 O O . PRO A 1 102 ? -14.984 2.176 5.367 1 94.88 102 PRO A O 1
ATOM 769 N N . ILE A 1 103 ? -12.82 1.948 5.953 1 95.81 103 ILE A N 1
ATOM 770 C CA . ILE A 1 103 ? -13.008 0.757 6.773 1 95.81 103 ILE A CA 1
ATOM 771 C C . ILE A 1 103 ? -12.422 0.985 8.164 1 95.81 103 ILE A C 1
ATOM 773 O O . ILE A 1 103 ? -11.328 1.54 8.297 1 95.81 103 ILE A O 1
ATOM 777 N N . TRP A 1 104 ? -13.078 0.668 9.227 1 93.62 104 TRP A N 1
ATOM 778 C CA . TRP A 1 104 ? -12.555 0.659 10.594 1 93.62 104 TRP A CA 1
ATOM 779 C C . TRP A 1 104 ? -12.211 -0.761 11.031 1 93.62 104 TRP A C 1
ATOM 781 O O . TRP A 1 104 ? -11.039 -1.096 11.219 1 93.62 104 TRP A O 1
ATOM 791 N N . ASN A 1 105 ? -13.281 -1.481 11.188 1 94.19 105 ASN A N 1
ATOM 792 C CA . ASN A 1 105 ? -13.172 -2.898 11.516 1 94.19 105 ASN A CA 1
ATOM 793 C C . ASN A 1 105 ? -14.07 -3.754 10.625 1 94.19 105 ASN A C 1
ATOM 795 O O . ASN A 1 105 ? -15.289 -3.578 10.617 1 94.19 105 ASN A O 1
ATOM 799 N N . ALA A 1 106 ? -13.445 -4.641 9.852 1 96.5 106 ALA A N 1
ATOM 800 C CA . ALA A 1 106 ? -14.188 -5.547 8.977 1 96.5 106 ALA A CA 1
ATOM 801 C C . ALA A 1 106 ? -13.281 -6.637 8.414 1 96.5 106 ALA A C 1
ATOM 803 O O . ALA A 1 106 ? -12.062 -6.449 8.312 1 96.5 106 ALA A O 1
ATOM 804 N N . ARG A 1 107 ? -13.93 -7.742 8.172 1 98.44 107 ARG A N 1
ATOM 805 C CA . ARG A 1 107 ? -13.242 -8.711 7.324 1 98.44 107 ARG A CA 1
ATOM 806 C C . ARG A 1 107 ? -13.234 -8.25 5.867 1 98.44 107 ARG A C 1
ATOM 808 O O . ARG A 1 107 ? -14.281 -7.945 5.301 1 98.44 107 ARG A O 1
ATOM 815 N N . LEU A 1 108 ? -12.07 -8.195 5.285 1 98.81 108 LEU A N 1
ATOM 816 C CA . LEU A 1 108 ? -11.914 -7.801 3.889 1 98.81 108 LEU A CA 1
ATOM 817 C C . LEU A 1 108 ? -11.5 -8.992 3.031 1 98.81 108 LEU A C 1
ATOM 819 O O . LEU A 1 108 ? -10.695 -9.828 3.457 1 98.81 108 LEU A O 1
ATOM 823 N N . ARG A 1 109 ? -12.055 -9.023 1.886 1 98.88 109 ARG A N 1
ATOM 824 C CA . ARG A 1 109 ? -11.734 -10.039 0.882 1 98.88 109 ARG A CA 1
ATOM 825 C C . ARG A 1 109 ? -11.203 -9.391 -0.394 1 98.88 109 ARG A C 1
ATOM 827 O O . ARG A 1 109 ? -11.891 -8.578 -1.013 1 98.88 109 ARG A O 1
ATOM 834 N N . ALA A 1 110 ? -10.023 -9.719 -0.737 1 98.94 110 ALA A N 1
ATOM 835 C CA . ALA A 1 110 ? -9.406 -9.242 -1.972 1 98.94 110 ALA A CA 1
ATOM 836 C C . ALA A 1 110 ? -9.344 -10.352 -3.016 1 98.94 110 ALA A C 1
ATOM 838 O O . ALA A 1 110 ? -8.727 -11.398 -2.785 1 98.94 110 ALA A O 1
ATOM 839 N N . THR A 1 111 ? -9.938 -10.133 -4.145 1 98.94 111 THR A N 1
ATOM 840 C CA . THR A 1 111 ? -9.906 -11.094 -5.246 1 98.94 111 THR A CA 1
ATOM 841 C C . THR A 1 111 ? -9.031 -10.57 -6.383 1 98.94 111 THR A C 1
ATOM 843 O O . THR A 1 111 ? -9.406 -9.641 -7.09 1 98.94 111 THR A O 1
ATOM 846 N N . GLY A 1 112 ? -7.871 -11.141 -6.523 1 98.88 112 GLY A N 1
ATOM 847 C CA . GLY A 1 112 ? -6.969 -10.828 -7.617 1 98.88 112 GLY A CA 1
ATOM 848 C C . GLY A 1 112 ? -7.211 -11.672 -8.852 1 98.88 112 GLY A C 1
ATOM 849 O O . GLY A 1 112 ? -7.465 -12.875 -8.75 1 98.88 112 GLY A O 1
ATOM 850 N N . ARG A 1 113 ? -7.078 -11 -10.023 1 98.75 113 ARG A N 1
ATOM 851 C CA . ARG A 1 113 ? -7.312 -11.688 -11.289 1 98.75 113 ARG A CA 1
ATOM 852 C C . ARG A 1 113 ? -6.348 -11.195 -12.367 1 98.75 113 ARG A C 1
ATOM 854 O O . ARG A 1 113 ? -6.117 -9.992 -12.492 1 98.75 113 ARG A O 1
ATOM 861 N N . VAL A 1 114 ? -5.902 -12.141 -13.133 1 98.69 114 VAL A N 1
ATOM 862 C CA . VAL A 1 114 ? -5.129 -11.773 -14.312 1 98.69 114 VAL A CA 1
ATOM 863 C C . VAL A 1 114 ? -6.074 -11.406 -15.453 1 98.69 114 VAL A C 1
ATOM 865 O O . VAL A 1 114 ? -6.867 -12.242 -15.906 1 98.69 114 VAL A O 1
ATOM 868 N N . VAL A 1 115 ? -5.953 -10.188 -15.898 1 98.56 115 VAL A N 1
ATOM 869 C CA . VAL A 1 115 ? -6.789 -9.688 -16.984 1 98.56 115 VAL A CA 1
ATOM 870 C C . VAL A 1 115 ? -6.203 -10.133 -18.328 1 98.56 115 VAL A C 1
ATOM 872 O O . VAL A 1 115 ? -6.934 -10.578 -19.219 1 98.56 115 VAL A O 1
ATOM 875 N N . LYS A 1 116 ? -4.938 -10 -18.438 1 97.75 116 LYS A N 1
ATOM 876 C CA . LYS A 1 116 ? -4.207 -10.344 -19.641 1 97.75 116 LYS A CA 1
ATOM 877 C C . LYS A 1 116 ? -2.742 -10.656 -19.344 1 97.75 116 LYS A C 1
ATOM 879 O O . LYS A 1 116 ? -2.113 -9.969 -18.531 1 97.75 116 LYS A O 1
ATOM 884 N N . ARG A 1 117 ? -2.312 -11.625 -19.969 1 95.81 117 ARG A N 1
ATOM 885 C CA . ARG A 1 117 ? -0.903 -11.984 -19.844 1 95.81 117 ARG A CA 1
ATOM 886 C C . ARG A 1 117 ? -0.294 -12.258 -21.219 1 95.81 117 ARG A C 1
ATOM 888 O O . ARG A 1 117 ? -0.863 -13.008 -22.016 1 95.81 117 ARG A O 1
ATOM 895 N N . THR A 1 118 ? 0.764 -11.633 -21.469 1 94.88 118 THR A N 1
ATOM 896 C CA . THR A 1 118 ? 1.589 -11.922 -22.641 1 94.88 118 THR A CA 1
ATOM 897 C C . THR A 1 118 ? 2.932 -12.516 -22.219 1 94.88 118 THR A C 1
ATOM 899 O O . THR A 1 118 ? 3.127 -12.859 -21.047 1 94.88 118 THR A O 1
ATOM 902 N N . ARG A 1 119 ? 3.838 -12.633 -23.172 1 93.5 119 ARG A N 1
ATOM 903 C CA . ARG A 1 119 ? 5.148 -13.203 -22.891 1 93.5 119 ARG A CA 1
ATOM 904 C C . ARG A 1 119 ? 5.941 -12.297 -21.938 1 93.5 119 ARG A C 1
ATOM 906 O O . ARG A 1 119 ? 6.734 -12.781 -21.141 1 93.5 119 ARG A O 1
ATOM 913 N N . THR A 1 120 ? 5.648 -10.992 -22.031 1 95.25 120 THR A N 1
ATOM 914 C CA . THR A 1 120 ? 6.535 -10.078 -21.312 1 95.25 120 THR A CA 1
ATOM 915 C C . THR A 1 120 ? 5.746 -9.234 -20.312 1 95.25 120 THR A C 1
ATOM 917 O O . THR A 1 120 ? 6.332 -8.602 -19.438 1 95.25 120 THR A O 1
ATOM 920 N N . LEU A 1 121 ? 4.383 -9.266 -20.5 1 97 121 LEU A N 1
ATOM 921 C CA . LEU A 1 121 ? 3.605 -8.352 -19.672 1 97 121 LEU A CA 1
ATOM 922 C C . LEU A 1 121 ? 2.41 -9.062 -19.047 1 97 121 LEU A C 1
ATOM 924 O O . LEU A 1 121 ? 1.831 -9.961 -19.656 1 97 121 LEU A O 1
ATOM 928 N N . GLY A 1 122 ? 2.09 -8.633 -17.859 1 98.06 122 GLY A N 1
ATOM 929 C CA . GLY A 1 122 ? 0.841 -9.008 -17.219 1 98.06 122 GLY A CA 1
ATOM 930 C C . GLY A 1 122 ? 0.026 -7.812 -16.75 1 98.06 122 GLY A C 1
ATOM 931 O O . GLY A 1 122 ? 0.578 -6.844 -16.219 1 98.06 122 GLY A O 1
ATOM 932 N N . LEU A 1 123 ? -1.234 -7.852 -17.016 1 98.75 123 LEU A N 1
ATOM 933 C CA . LEU A 1 123 ? -2.213 -6.926 -16.453 1 98.75 123 LEU A CA 1
ATOM 934 C C . LEU A 1 123 ? -3.111 -7.625 -15.445 1 98.75 123 LEU A C 1
ATOM 936 O O . LEU A 1 123 ? -3.709 -8.664 -15.75 1 98.75 123 LEU A O 1
ATOM 940 N N . ILE A 1 124 ? -3.115 -7.09 -14.266 1 98.88 124 ILE A N 1
ATOM 941 C CA . ILE A 1 124 ? -3.805 -7.742 -13.156 1 98.88 124 ILE A CA 1
ATOM 942 C C . ILE A 1 124 ? -4.707 -6.738 -12.445 1 98.88 124 ILE A C 1
ATOM 944 O O . ILE A 1 124 ? -4.375 -5.555 -12.352 1 98.88 124 ILE A O 1
ATOM 948 N N . GLU A 1 125 ? -5.82 -7.215 -11.945 1 98.94 125 GLU A N 1
ATOM 949 C CA . GLU A 1 125 ? -6.723 -6.363 -11.172 1 98.94 125 GLU A CA 1
ATOM 950 C C . GLU A 1 125 ? -7.195 -7.07 -9.906 1 98.94 125 GLU A C 1
ATOM 952 O O . GLU A 1 125 ? -7.055 -8.289 -9.781 1 98.94 125 GLU A O 1
ATOM 957 N N . CYS A 1 126 ? -7.715 -6.32 -9.008 1 98.94 126 CYS A N 1
ATOM 958 C CA . CYS A 1 126 ? -8.203 -6.84 -7.734 1 98.94 126 CYS A CA 1
ATOM 959 C C . CYS A 1 126 ? -9.375 -6.02 -7.219 1 98.94 126 CYS A C 1
ATOM 961 O O . CYS A 1 126 ? -9.359 -4.789 -7.301 1 98.94 126 CYS A O 1
ATOM 963 N N . GLU A 1 127 ? -10.352 -6.664 -6.797 1 98.94 127 GLU A N 1
ATOM 964 C CA . GLU A 1 127 ? -11.445 -6.051 -6.055 1 98.94 127 GLU A CA 1
ATOM 965 C C . GLU A 1 127 ? -11.375 -6.406 -4.57 1 98.94 127 GLU A C 1
ATOM 967 O O . GLU A 1 127 ? -11.195 -7.57 -4.215 1 98.94 127 GLU A O 1
ATOM 972 N N . VAL A 1 128 ? -11.508 -5.422 -3.732 1 98.94 128 VAL A N 1
ATOM 973 C CA . VAL A 1 128 ? -11.539 -5.613 -2.285 1 98.94 128 VAL A CA 1
ATOM 974 C C . VAL A 1 128 ? -12.945 -5.328 -1.759 1 98.94 128 VAL A C 1
ATOM 976 O O . VAL A 1 128 ? -13.477 -4.234 -1.956 1 98.94 128 VAL A O 1
ATOM 979 N N . GLU A 1 129 ? -13.469 -6.281 -1.078 1 98.88 129 GLU A N 1
ATOM 980 C CA . GLU A 1 129 ? -14.82 -6.16 -0.539 1 98.88 129 GLU A CA 1
ATOM 981 C C . GLU A 1 129 ? -14.836 -6.406 0.967 1 98.88 129 GLU A C 1
ATOM 983 O O . GLU A 1 129 ? -13.969 -7.113 1.496 1 98.88 129 GLU A O 1
ATOM 988 N N . ASP A 1 130 ? -15.828 -5.824 1.659 1 98.25 130 ASP A N 1
ATOM 989 C CA . ASP A 1 130 ? -16 -6.129 3.074 1 98.25 130 ASP A CA 1
ATOM 990 C C . ASP A 1 130 ? -16.984 -7.293 3.268 1 98.25 130 ASP A C 1
ATOM 992 O O . ASP A 1 130 ? -17.422 -7.91 2.293 1 98.25 130 ASP A O 1
ATOM 996 N N . ASP A 1 131 ? -17.266 -7.605 4.512 1 96.25 131 ASP A N 1
ATOM 997 C CA . ASP A 1 131 ? -18.047 -8.805 4.84 1 96.25 131 ASP A CA 1
ATOM 998 C C . ASP A 1 131 ? -19.516 -8.625 4.465 1 96.25 131 ASP A C 1
ATOM 1000 O O . ASP A 1 131 ? -20.281 -9.594 4.477 1 96.25 131 ASP A O 1
ATOM 1004 N N . LYS A 1 132 ? -19.922 -7.469 4.051 1 96.25 132 LYS A N 1
ATOM 1005 C CA . LYS A 1 132 ? -21.281 -7.211 3.604 1 96.25 132 LYS A CA 1
ATOM 1006 C C . LYS A 1 132 ? -21.375 -7.207 2.08 1 96.25 132 LYS A C 1
ATOM 1008 O O . LYS A 1 132 ? -22.438 -6.969 1.516 1 96.25 132 LYS A O 1
ATOM 1013 N N . GLY A 1 133 ? -20.266 -7.387 1.452 1 96.31 133 GLY A N 1
ATOM 1014 C CA . GLY A 1 133 ? -20.219 -7.441 -0 1 96.31 133 GLY A CA 1
ATOM 1015 C C . GLY A 1 133 ? -20.062 -6.074 -0.643 1 96.31 133 GLY A C 1
ATOM 1016 O O . GLY A 1 133 ? -20.172 -5.941 -1.863 1 96.31 133 GLY A O 1
ATOM 1017 N N . SER A 1 134 ? -19.797 -5.055 0.175 1 97.56 134 SER A N 1
ATOM 1018 C CA . SER A 1 134 ? -19.562 -3.717 -0.356 1 97.56 134 SER A CA 1
ATOM 1019 C C . SER A 1 134 ? -18.156 -3.566 -0.896 1 97.56 134 SER A C 1
ATOM 1021 O O . SER A 1 134 ? -17.188 -4.016 -0.267 1 97.56 134 SER A O 1
ATOM 1023 N N . LEU A 1 135 ? -18.094 -2.922 -2.08 1 98.56 135 LEU A N 1
ATOM 1024 C CA . LEU A 1 135 ? -16.781 -2.652 -2.678 1 98.56 135 LEU A CA 1
ATOM 1025 C C . LEU A 1 135 ? -16.047 -1.564 -1.904 1 98.56 135 LEU A C 1
ATOM 1027 O O . LEU A 1 135 ? -16.562 -0.451 -1.755 1 98.56 135 LEU A O 1
ATOM 1031 N N . VAL A 1 136 ? -14.891 -1.871 -1.436 1 98.56 136 VAL A N 1
ATOM 1032 C CA . VAL A 1 136 ? -14.078 -0.985 -0.61 1 98.56 136 VAL A CA 1
ATOM 1033 C C . VAL A 1 136 ? -13.016 -0.308 -1.472 1 98.56 136 VAL A C 1
ATOM 1035 O O . VAL A 1 136 ? -12.672 0.854 -1.245 1 98.56 136 VAL A O 1
ATOM 1038 N N . ALA A 1 137 ? -12.461 -1.051 -2.457 1 98.88 137 ALA A N 1
ATOM 1039 C CA . ALA A 1 137 ? -11.406 -0.539 -3.322 1 98.88 137 ALA A CA 1
ATOM 1040 C C . ALA A 1 137 ? -11.281 -1.376 -4.594 1 98.88 137 ALA A C 1
ATOM 1042 O O . ALA A 1 137 ? -11.672 -2.545 -4.613 1 98.88 137 ALA A O 1
ATOM 1043 N N . LYS A 1 138 ? -10.812 -0.776 -5.621 1 98.94 138 LYS A N 1
ATOM 1044 C CA . LYS A 1 138 ? -10.344 -1.44 -6.832 1 98.94 138 LYS A CA 1
ATOM 1045 C C . LYS A 1 138 ? -8.867 -1.151 -7.082 1 98.94 138 LYS A C 1
ATOM 1047 O O . LYS A 1 138 ? -8.414 -0.013 -6.93 1 98.94 138 LYS A O 1
ATOM 1052 N N . VAL A 1 139 ? -8.195 -2.129 -7.43 1 98.94 139 VAL A N 1
ATOM 1053 C CA . VAL A 1 139 ? -6.754 -2.002 -7.598 1 98.94 139 VAL A CA 1
ATOM 1054 C C . VAL A 1 139 ? -6.332 -2.594 -8.938 1 98.94 139 VAL A C 1
ATOM 1056 O O . VAL A 1 139 ? -6.848 -3.637 -9.352 1 98.94 139 VAL A O 1
ATOM 1059 N N . PHE A 1 140 ? -5.395 -1.916 -9.578 1 98.88 140 PHE A N 1
ATOM 1060 C CA . PHE A 1 140 ? -4.863 -2.324 -10.875 1 98.88 140 PHE A CA 1
ATOM 1061 C C . PHE A 1 140 ? -3.338 -2.342 -10.852 1 98.88 140 PHE A C 1
ATOM 1063 O O . PHE A 1 140 ? -2.713 -1.505 -10.195 1 98.88 140 PHE A O 1
ATOM 1070 N N . SER A 1 141 ? -2.805 -3.221 -11.633 1 98.88 141 SER A N 1
ATOM 1071 C CA . SER A 1 141 ? -1.349 -3.295 -11.688 1 98.88 141 SER A CA 1
ATOM 1072 C C . SER A 1 141 ? -0.879 -3.885 -13.016 1 98.88 141 SER A C 1
ATOM 1074 O O . SER A 1 141 ? -1.626 -4.605 -13.68 1 98.88 141 SER A O 1
ATOM 1076 N N . SER A 1 142 ? 0.291 -3.533 -13.336 1 98.81 142 SER A N 1
ATOM 1077 C CA . SER A 1 142 ? 1.021 -4.199 -14.406 1 98.81 142 SER A CA 1
ATOM 1078 C C . SER A 1 142 ? 2.336 -4.781 -13.898 1 98.81 142 SER A C 1
ATOM 1080 O O . SER A 1 142 ? 2.916 -4.273 -12.938 1 98.81 142 SER A O 1
ATOM 1082 N N . CYS A 1 143 ? 2.744 -5.824 -14.523 1 98.06 143 CYS A N 1
ATOM 1083 C CA . CYS A 1 143 ? 4.012 -6.441 -14.148 1 98.06 143 CYS A CA 1
ATOM 1084 C C . CYS A 1 143 ? 4.777 -6.906 -15.383 1 98.06 143 CYS A C 1
ATOM 1086 O O . CYS A 1 143 ? 4.191 -7.082 -16.453 1 98.06 143 CYS A O 1
ATOM 1088 N N . MET A 1 144 ? 6.027 -7.02 -15.219 1 97.38 144 MET A N 1
ATOM 1089 C CA . MET A 1 144 ? 6.902 -7.586 -16.25 1 97.38 144 MET A CA 1
ATOM 1090 C C . MET A 1 144 ? 7.254 -9.031 -15.922 1 97.38 144 MET A C 1
ATOM 1092 O O . MET A 1 144 ? 7.625 -9.344 -14.789 1 97.38 144 MET A O 1
ATOM 1096 N N . VAL A 1 145 ? 7.117 -9.891 -16.891 1 96.31 145 VAL A N 1
ATOM 1097 C CA . VAL A 1 145 ? 7.527 -11.281 -16.734 1 96.31 145 VAL A CA 1
ATOM 1098 C C . VAL A 1 145 ? 9.023 -11.414 -17 1 96.31 145 VAL A C 1
ATOM 1100 O O . VAL A 1 145 ? 9.531 -10.898 -18 1 96.31 145 VAL A O 1
ATOM 1103 N N . LEU A 1 146 ? 9.68 -12.031 -16.094 1 93.69 146 LEU A N 1
ATOM 1104 C CA . LEU A 1 146 ? 11.125 -12.195 -16.172 1 93.69 146 LEU A CA 1
ATOM 1105 C C . LEU A 1 146 ? 11.484 -13.656 -16.453 1 93.69 146 LEU A C 1
ATOM 1107 O O . LEU A 1 146 ? 10.758 -14.562 -16.047 1 93.69 146 LEU A O 1
ATOM 1111 N N . ARG A 1 147 ? 12.594 -13.836 -17.156 1 90 147 ARG A N 1
ATOM 1112 C CA . ARG A 1 147 ? 13.086 -15.172 -17.469 1 90 147 ARG A CA 1
ATOM 1113 C C . ARG A 1 147 ? 14.602 -15.25 -17.312 1 90 147 ARG A C 1
ATOM 1115 O O . ARG A 1 147 ? 15.281 -14.227 -17.312 1 90 147 ARG A O 1
ATOM 1122 N N . GLY A 1 148 ? 15.055 -16.469 -17.281 1 81.12 148 GLY A N 1
ATOM 1123 C CA . GLY A 1 148 ? 16.484 -16.719 -17.25 1 81.12 148 GLY A CA 1
ATOM 1124 C C . GLY A 1 148 ? 17.203 -16 -16.125 1 81.12 148 GLY A C 1
ATOM 1125 O O . GLY A 1 148 ? 16.75 -16.047 -14.977 1 81.12 148 GLY A O 1
ATOM 1126 N N . ASP A 1 149 ? 18.391 -15.32 -16.5 1 70.62 149 ASP A N 1
ATOM 1127 C CA . ASP A 1 149 ? 19.25 -14.664 -15.508 1 70.62 149 ASP A CA 1
ATOM 1128 C C . ASP A 1 149 ? 18.484 -13.57 -14.773 1 70.62 149 ASP A C 1
ATOM 1130 O O . ASP A 1 149 ? 18.75 -13.305 -13.602 1 70.62 149 ASP A O 1
ATOM 1134 N N . GLU A 1 150 ? 17.484 -13.055 -15.484 1 69.44 150 GLU A N 1
ATOM 1135 C CA . GLU A 1 150 ? 16.719 -11.961 -14.906 1 69.44 150 GLU A CA 1
ATOM 1136 C C . GLU A 1 150 ? 15.766 -12.469 -13.82 1 69.44 150 GLU A C 1
ATOM 1138 O O . GLU A 1 150 ? 15.336 -11.711 -12.961 1 69.44 150 GLU A O 1
ATOM 1143 N N . ALA A 1 151 ? 15.469 -13.688 -13.914 1 69.56 151 ALA A N 1
ATOM 1144 C CA . ALA A 1 151 ? 14.539 -14.312 -12.969 1 69.56 151 ALA A CA 1
ATOM 1145 C C . ALA A 1 151 ? 15.273 -14.828 -11.734 1 69.56 151 ALA A C 1
ATOM 1147 O O . ALA A 1 151 ? 14.664 -15.094 -10.703 1 69.56 151 ALA A O 1
ATOM 1148 N N . ARG A 1 152 ? 16.656 -14.852 -11.914 1 60.19 152 ARG A N 1
ATOM 1149 C CA . ARG A 1 152 ? 17.469 -15.453 -10.852 1 60.19 152 ARG A CA 1
ATOM 1150 C C . ARG A 1 152 ? 17.688 -14.469 -9.703 1 60.19 152 ARG A C 1
ATOM 1152 O O . ARG A 1 152 ? 17.906 -13.273 -9.938 1 60.19 152 ARG A O 1
ATOM 1159 N N . GLY A 1 153 ? 17.469 -14.82 -8.383 1 53.53 153 GLY A N 1
ATOM 1160 C CA . GLY A 1 153 ? 17.656 -14.07 -7.152 1 53.53 153 GLY A CA 1
ATOM 1161 C C . GLY A 1 153 ? 16.391 -13.414 -6.645 1 53.53 153 GLY A C 1
ATOM 1162 O O . GLY A 1 153 ? 16.438 -12.562 -5.758 1 53.53 153 GLY A O 1
ATOM 1163 N N . ARG A 1 154 ? 15.391 -13.547 -7.641 1 51.78 154 ARG A N 1
ATOM 1164 C CA . ARG A 1 154 ? 14.078 -13.117 -7.16 1 51.78 154 ARG A CA 1
ATOM 1165 C C . ARG A 1 154 ? 13.227 -14.32 -6.758 1 51.78 154 ARG A C 1
ATOM 1167 O O . ARG A 1 154 ? 13.43 -15.43 -7.254 1 51.78 154 ARG A O 1
ATOM 1174 N N . MET B 1 1 ? -5.141 32.281 -12.539 1 30.28 1 MET B N 1
ATOM 1175 C CA . MET B 1 1 ? -3.938 32.312 -11.711 1 30.28 1 MET B CA 1
ATOM 1176 C C . MET B 1 1 ? -4.227 31.781 -10.32 1 30.28 1 MET B C 1
ATOM 1178 O O . MET B 1 1 ? -4.871 32.438 -9.508 1 30.28 1 MET B O 1
ATOM 1182 N N . THR B 1 2 ? -4.645 30.5 -10.242 1 39.88 2 THR B N 1
ATOM 1183 C CA . THR B 1 2 ? -5.336 30 -9.062 1 39.88 2 THR B CA 1
ATOM 1184 C C . THR B 1 2 ? -4.488 30.219 -7.809 1 39.88 2 THR B C 1
ATOM 1186 O O . THR B 1 2 ? -3.324 29.812 -7.762 1 39.88 2 THR B O 1
ATOM 1189 N N . ASN B 1 3 ? -4.719 31.203 -7.141 1 41.94 3 ASN B N 1
ATOM 1190 C CA . ASN B 1 3 ? -3.953 31.688 -5.992 1 41.94 3 ASN B CA 1
ATOM 1191 C C . ASN B 1 3 ? -3.682 30.562 -4.992 1 41.94 3 ASN B C 1
ATOM 1193 O O . ASN B 1 3 ? -4.609 29.875 -4.559 1 41.94 3 ASN B O 1
ATOM 1197 N N . PRO B 1 4 ? -2.387 30.125 -4.965 1 48.94 4 PRO B N 1
ATOM 1198 C CA . PRO B 1 4 ? -2.061 29.172 -3.9 1 48.94 4 PRO B CA 1
ATOM 1199 C C . PRO B 1 4 ? -2.662 29.562 -2.553 1 48.94 4 PRO B C 1
ATOM 1201 O O . PRO B 1 4 ? -2.795 30.75 -2.258 1 48.94 4 PRO B O 1
ATOM 1204 N N . ILE B 1 5 ? -3.691 28.953 -2.08 1 50.56 5 ILE B N 1
ATOM 1205 C CA . ILE B 1 5 ? -4.188 29.234 -0.736 1 50.56 5 ILE B CA 1
ATOM 1206 C C . ILE B 1 5 ? -3.012 29.328 0.233 1 50.56 5 ILE B C 1
ATOM 1208 O O . ILE B 1 5 ? -2.088 28.516 0.192 1 50.56 5 ILE B O 1
ATOM 1212 N N . PRO B 1 6 ? -2.793 30.484 0.763 1 52.59 6 PRO B N 1
ATOM 1213 C CA . PRO B 1 6 ? -1.724 30.594 1.756 1 52.59 6 PRO B CA 1
ATOM 1214 C C . PRO B 1 6 ? -1.79 29.516 2.832 1 52.59 6 PRO B C 1
ATOM 1216 O O . PRO B 1 6 ? -2.881 29.062 3.193 1 52.59 6 PRO B O 1
ATOM 1219 N N . SER B 1 7 ? -0.803 28.688 3.113 1 56.75 7 SER B N 1
ATOM 1220 C CA . SER B 1 7 ? -0.749 27.703 4.199 1 56.75 7 SER B CA 1
ATOM 1221 C C . SER B 1 7 ? -1.113 28.344 5.535 1 56.75 7 SER B C 1
ATOM 1223 O O . SER B 1 7 ? -0.674 29.453 5.836 1 56.75 7 SER B O 1
ATOM 1225 N N . PRO B 1 8 ? -2.275 27.938 6.117 1 55.09 8 PRO B N 1
ATOM 1226 C CA . PRO B 1 8 ? -2.584 28.516 7.43 1 55.09 8 PRO B CA 1
ATOM 1227 C C . PRO B 1 8 ? -1.372 28.562 8.352 1 55.09 8 PRO B C 1
ATOM 1229 O O . PRO B 1 8 ? -0.44 27.766 8.195 1 55.09 8 PRO B O 1
ATOM 1232 N N . LYS B 1 9 ? -1.226 29.531 9.211 1 64.12 9 LYS B N 1
ATOM 1233 C CA . LYS B 1 9 ? -0.226 29.516 10.273 1 64.12 9 LYS B CA 1
ATOM 1234 C C . LYS B 1 9 ? -0.212 28.172 10.992 1 64.12 9 LYS B C 1
ATOM 1236 O O . LYS B 1 9 ? -0.812 27.203 10.523 1 64.12 9 LYS B O 1
ATOM 1241 N N . THR B 1 10 ? -0.245 28.109 12.297 1 72.38 10 THR B N 1
ATOM 1242 C CA . THR B 1 10 ? -0.178 26.938 13.156 1 72.38 10 THR B CA 1
ATOM 1243 C C . THR B 1 10 ? -1.557 26.297 13.305 1 72.38 10 THR B C 1
ATOM 1245 O O . THR B 1 10 ? -2.531 26.984 13.617 1 72.38 10 THR B O 1
ATOM 1248 N N . THR B 1 11 ? -1.735 25.141 12.695 1 85.69 11 THR B N 1
ATOM 1249 C CA . THR B 1 11 ? -2.969 24.375 12.867 1 85.69 11 THR B CA 1
ATOM 1250 C C . THR B 1 11 ? -2.766 23.219 13.844 1 85.69 11 THR B C 1
ATOM 1252 O O . THR B 1 11 ? -1.63 22.875 14.172 1 85.69 11 THR B O 1
ATOM 1255 N N . ARG B 1 12 ? -3.889 22.812 14.422 1 90.62 12 ARG B N 1
ATOM 1256 C CA . ARG B 1 12 ? -3.844 21.641 15.297 1 90.62 12 ARG B CA 1
ATOM 1257 C C . ARG B 1 12 ? -3.166 20.469 14.602 1 90.62 12 ARG B C 1
ATOM 1259 O O . ARG B 1 12 ? -2.4 19.734 15.227 1 90.62 12 ARG B O 1
ATOM 1266 N N . HIS B 1 13 ? -3.416 20.312 13.359 1 92.06 13 HIS B N 1
ATOM 1267 C CA . HIS B 1 13 ? -2.832 19.219 12.594 1 92.06 13 HIS B CA 1
ATOM 1268 C C . HIS B 1 13 ? -1.312 19.328 12.555 1 92.06 13 HIS B C 1
ATOM 1270 O O . HIS B 1 13 ? -0.613 18.328 12.789 1 92.06 13 HIS B O 1
ATOM 1276 N N . LEU B 1 14 ? -0.823 20.484 12.227 1 92.44 14 LEU B N 1
ATOM 1277 C CA . LEU B 1 14 ? 0.619 20.703 12.18 1 92.44 14 LEU B CA 1
ATOM 1278 C C . LEU B 1 14 ? 1.246 20.5 13.555 1 92.44 14 LEU B C 1
ATOM 1280 O O . LEU B 1 14 ? 2.303 19.875 13.672 1 92.44 14 LEU B O 1
ATOM 1284 N N . GLN B 1 15 ? 0.577 20.969 14.594 1 93.19 15 GLN B N 1
ATOM 1285 C CA . GLN B 1 15 ? 1.079 20.828 15.953 1 93.19 15 GLN B CA 1
ATOM 1286 C C . GLN B 1 15 ? 1.161 19.344 16.344 1 93.19 15 GLN B C 1
ATOM 1288 O O . GLN B 1 15 ? 2.133 18.922 16.969 1 93.19 15 GLN B O 1
ATOM 1293 N N . ASP B 1 16 ? 0.133 18.625 16.047 1 93.94 16 ASP B N 1
ATOM 1294 C CA . ASP B 1 16 ? 0.127 17.188 16.344 1 93.94 16 ASP B CA 1
ATOM 1295 C C . ASP B 1 16 ? 1.291 16.484 15.664 1 93.94 16 ASP B C 1
ATOM 1297 O O . ASP B 1 16 ? 1.933 15.617 16.25 1 93.94 16 ASP B O 1
ATOM 1301 N N . MET B 1 17 ? 1.591 16.859 14.43 1 94 17 MET B N 1
ATOM 1302 C CA . MET B 1 17 ? 2.709 16.266 13.703 1 94 17 MET B CA 1
ATOM 1303 C C . MET B 1 17 ? 4.035 16.594 14.383 1 94 17 MET B C 1
ATOM 1305 O O . MET B 1 17 ? 4.906 15.727 14.5 1 94 17 MET B O 1
ATOM 1309 N N . GLU B 1 18 ? 4.133 17.797 14.805 1 94.06 18 GLU B N 1
ATOM 1310 C CA . GLU B 1 18 ? 5.348 18.219 15.492 1 94.06 18 GLU B CA 1
ATOM 1311 C C . GLU B 1 18 ? 5.516 17.484 16.812 1 94.06 18 GLU B C 1
ATOM 1313 O O . GLU B 1 18 ? 6.629 17.094 17.188 1 94.06 18 GLU B O 1
ATOM 1318 N N . LYS B 1 19 ? 4.434 17.328 17.531 1 95.38 19 LYS B N 1
ATOM 1319 C CA . LYS B 1 19 ? 4.469 16.578 18.781 1 95.38 19 LYS B CA 1
ATOM 1320 C C . LYS B 1 19 ? 4.867 15.117 18.547 1 95.38 19 LYS B C 1
ATOM 1322 O O . LYS B 1 19 ? 5.605 14.531 19.344 1 95.38 19 LYS B O 1
ATOM 1327 N N . MET B 1 20 ? 4.379 14.578 17.469 1 95.25 20 MET B N 1
ATOM 1328 C CA . MET B 1 20 ? 4.762 13.219 17.094 1 95.25 20 MET B CA 1
ATOM 1329 C C . MET B 1 20 ? 6.25 13.141 16.766 1 95.25 20 MET B C 1
ATOM 1331 O O . MET B 1 20 ? 6.934 12.195 17.156 1 95.25 20 MET B O 1
ATOM 1335 N N . LEU B 1 21 ? 6.711 14.102 16.078 1 95.62 21 LEU B N 1
ATOM 1336 C CA . LEU B 1 21 ? 8.125 14.18 15.711 1 95.62 21 LEU B CA 1
ATOM 1337 C C . LEU B 1 21 ? 9 14.211 16.953 1 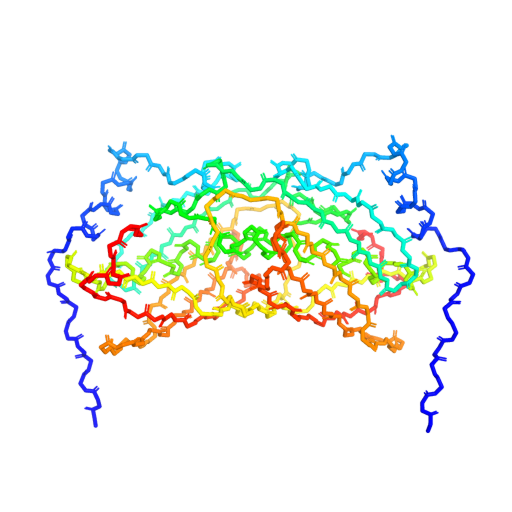95.62 21 LEU B C 1
ATOM 1339 O O . LEU B 1 21 ? 10.078 13.602 16.984 1 95.62 21 LEU B O 1
ATOM 1343 N N . ARG B 1 22 ? 8.523 14.859 17.969 1 95.88 22 ARG B N 1
ATOM 1344 C CA . ARG B 1 22 ? 9.289 15.016 19.203 1 95.88 22 ARG B CA 1
ATOM 1345 C C . ARG B 1 22 ? 9.039 13.844 20.141 1 95.88 22 ARG B C 1
ATOM 1347 O O . ARG B 1 22 ? 9.555 13.828 21.266 1 95.88 22 ARG B O 1
ATOM 1354 N N . GLY B 1 23 ? 8.188 12.922 19.797 1 94.94 23 GLY B N 1
ATOM 1355 C CA . GLY B 1 23 ? 7.914 11.742 20.594 1 94.94 23 GLY B CA 1
ATOM 1356 C C . GLY B 1 23 ? 6.898 12.008 21.703 1 94.94 23 GLY B C 1
ATOM 1357 O O . GLY B 1 23 ? 6.773 11.211 22.641 1 94.94 23 GLY B O 1
ATOM 1358 N N . GLU B 1 24 ? 6.18 13.125 21.625 1 96.75 24 GLU B N 1
ATOM 1359 C CA . GLU B 1 24 ? 5.195 13.5 22.641 1 96.75 24 GLU B CA 1
ATOM 1360 C C . GLU B 1 24 ? 3.842 12.852 22.359 1 96.75 24 GLU B C 1
ATOM 1362 O O . GLU B 1 24 ? 2.988 12.773 23.25 1 96.75 24 GLU B O 1
ATOM 1367 N N . LEU B 1 25 ? 3.605 12.469 21.141 1 95.56 25 LEU B N 1
ATOM 1368 C CA . LEU B 1 25 ? 2.438 11.703 20.719 1 95.56 25 LEU B CA 1
ATOM 1369 C C . LEU B 1 25 ? 2.857 10.406 20.031 1 95.56 25 LEU B C 1
ATOM 1371 O O . LEU B 1 25 ? 3.84 10.383 19.297 1 95.56 25 LEU B O 1
ATOM 1375 N N . PRO B 1 26 ? 2.15 9.414 20.328 1 95.56 26 PRO B N 1
ATOM 1376 C CA . PRO B 1 26 ? 2.506 8.148 19.672 1 95.56 26 PRO B CA 1
ATOM 1377 C C . PRO B 1 26 ? 2.227 8.164 18.172 1 95.56 26 PRO B C 1
ATOM 1379 O O . PRO B 1 26 ? 1.342 8.891 17.719 1 95.56 26 PRO B O 1
ATOM 1382 N N . PRO B 1 27 ? 3.035 7.379 17.422 1 96.38 27 PRO B N 1
ATOM 1383 C CA . PRO B 1 27 ? 2.684 7.215 16.016 1 96.38 27 PRO B CA 1
ATOM 1384 C C . PRO B 1 27 ? 1.375 6.449 15.812 1 96.38 27 PRO B C 1
ATOM 1386 O O . PRO B 1 27 ? 0.902 5.781 16.734 1 96.38 27 PRO B O 1
ATOM 1389 N N . PRO B 1 28 ? 0.812 6.629 14.648 1 96.25 28 PRO B N 1
ATOM 1390 C CA . PRO B 1 28 ? -0.369 5.805 14.391 1 96.25 28 PRO B CA 1
ATOM 1391 C C . PRO B 1 28 ? -0.058 4.312 14.391 1 96.25 28 PRO B C 1
ATOM 1393 O O . PRO B 1 28 ? 1.09 3.916 14.172 1 96.25 28 PRO B O 1
ATOM 1396 N N . PRO B 1 29 ? -1.051 3.461 14.609 1 97.69 29 PRO B N 1
ATOM 1397 C CA . PRO B 1 29 ? -0.856 2.018 14.781 1 97.69 29 PRO B CA 1
ATOM 1398 C C . PRO B 1 29 ? -0.131 1.38 13.594 1 97.69 29 PRO B C 1
ATOM 1400 O O . PRO B 1 29 ? 0.77 0.56 13.789 1 97.69 29 PRO B O 1
ATOM 1403 N N . ILE B 1 30 ? -0.441 1.76 12.414 1 98.38 30 ILE B N 1
ATOM 1404 C CA . ILE B 1 30 ? 0.18 1.143 11.25 1 98.38 30 ILE B CA 1
ATOM 1405 C C . ILE B 1 30 ? 1.67 1.477 11.219 1 98.38 30 ILE B C 1
ATOM 1407 O O . ILE B 1 30 ? 2.49 0.651 10.812 1 98.38 30 ILE B O 1
ATOM 1411 N N . ALA B 1 31 ? 2.008 2.688 11.57 1 98.5 31 ALA B N 1
ATOM 1412 C CA . ALA B 1 31 ? 3.416 3.07 11.625 1 98.5 31 ALA B CA 1
ATOM 1413 C C . ALA B 1 31 ? 4.176 2.234 12.648 1 98.5 31 ALA B C 1
ATOM 1415 O O . ALA B 1 31 ? 5.301 1.804 12.398 1 98.5 31 A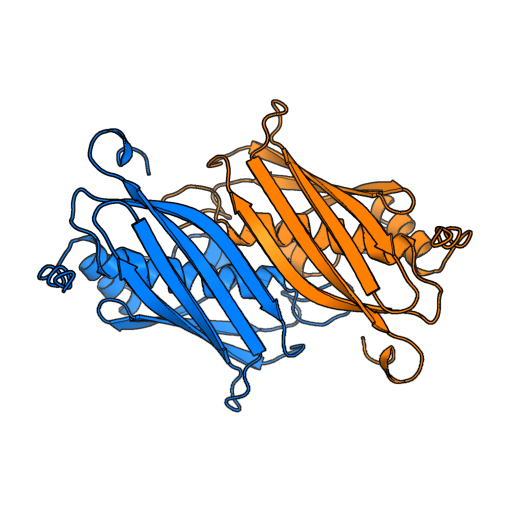LA B O 1
ATOM 1416 N N . ARG B 1 32 ? 3.543 2.008 13.742 1 97.69 32 ARG B N 1
ATOM 1417 C CA . ARG B 1 32 ? 4.141 1.154 14.766 1 97.69 32 ARG B CA 1
ATOM 1418 C C . ARG B 1 32 ? 4.289 -0.279 14.266 1 97.69 32 ARG B C 1
ATOM 1420 O O . ARG B 1 32 ? 5.332 -0.904 14.461 1 97.69 32 ARG B O 1
ATOM 1427 N N . LEU B 1 33 ? 3.301 -0.712 13.688 1 98.38 33 LEU B N 1
ATOM 1428 C CA . LEU B 1 33 ? 3.27 -2.086 13.203 1 98.38 33 LEU B CA 1
ATOM 1429 C C . LEU B 1 33 ? 4.387 -2.33 12.188 1 98.38 33 LEU B C 1
ATOM 1431 O O . LEU B 1 33 ? 5.078 -3.348 12.258 1 98.38 33 LEU B O 1
ATOM 1435 N N . LEU B 1 34 ? 4.645 -1.395 11.32 1 98.44 34 LEU B N 1
ATOM 1436 C CA . LEU B 1 34 ? 5.586 -1.589 10.219 1 98.44 34 LEU B CA 1
ATOM 1437 C C . LEU B 1 34 ? 6.953 -1.016 10.57 1 98.44 34 LEU B C 1
ATOM 1439 O O . LEU B 1 34 ? 7.945 -1.313 9.898 1 98.44 34 LEU B O 1
ATOM 1443 N N . GLY B 1 35 ? 7 -0.222 11.57 1 98.31 35 GLY B N 1
ATOM 1444 C CA . GLY B 1 35 ? 8.25 0.416 11.945 1 98.31 35 GLY B CA 1
ATOM 1445 C C . GLY B 1 35 ? 8.547 1.664 11.133 1 98.31 35 GLY B C 1
ATOM 1446 O O . GLY B 1 35 ? 9.703 1.921 10.781 1 98.31 35 GLY B O 1
ATOM 1447 N N . LEU B 1 36 ? 7.543 2.43 10.805 1 98.38 36 LEU B N 1
ATOM 1448 C CA . LEU B 1 36 ? 7.711 3.672 10.055 1 98.38 36 LEU B CA 1
ATOM 1449 C C . LEU B 1 36 ? 7.969 4.84 11 1 98.38 36 LEU B C 1
ATOM 1451 O O . LEU B 1 36 ? 7.344 4.938 12.062 1 98.38 36 LEU B O 1
ATOM 1455 N N . LEU B 1 37 ? 8.844 5.75 10.539 1 98.12 37 LEU B N 1
ATOM 1456 C CA . LEU B 1 37 ? 9.258 6.82 11.438 1 98.12 37 LEU B CA 1
ATOM 1457 C C . LEU B 1 37 ? 9.102 8.188 10.773 1 98.12 37 LEU B C 1
ATOM 1459 O O . LEU B 1 37 ? 9.594 8.391 9.664 1 98.12 37 LEU B O 1
ATOM 1463 N N . LEU B 1 38 ? 8.438 9.055 11.461 1 98.5 38 LEU B N 1
ATOM 1464 C CA . LEU B 1 38 ? 8.391 10.453 11.055 1 98.5 38 LEU B CA 1
ATOM 1465 C C . LEU B 1 38 ? 9.711 11.156 11.383 1 98.5 38 LEU B C 1
ATOM 1467 O O . LEU B 1 38 ? 10.133 11.172 12.547 1 98.5 38 LEU B O 1
ATOM 1471 N N . THR B 1 39 ? 10.328 11.812 10.367 1 98.56 39 THR B N 1
ATOM 1472 C CA . THR B 1 39 ? 11.664 12.312 10.664 1 98.56 39 THR B CA 1
ATOM 1473 C C . THR B 1 39 ? 11.773 13.805 10.352 1 98.56 39 THR B C 1
ATOM 1475 O O . THR B 1 39 ? 12.711 14.469 10.789 1 98.56 39 THR B O 1
ATOM 1478 N N . SER B 1 40 ? 10.867 14.344 9.57 1 98.5 40 SER B N 1
ATOM 1479 C CA . SER B 1 40 ? 10.859 15.766 9.266 1 98.5 40 SER B CA 1
ATOM 1480 C C . SER B 1 40 ? 9.445 16.266 8.961 1 98.5 40 SER B C 1
ATOM 1482 O O . SER B 1 40 ? 8.68 15.578 8.273 1 98.5 40 SER B O 1
ATOM 1484 N N . VAL B 1 41 ? 9.125 17.469 9.445 1 97.81 41 VAL B N 1
ATOM 1485 C CA . VAL B 1 41 ? 7.828 18.094 9.203 1 97.81 41 VAL B CA 1
ATOM 1486 C C . VAL B 1 41 ? 8.023 19.547 8.797 1 97.81 41 VAL B C 1
ATOM 1488 O O . VAL B 1 41 ? 8.633 20.328 9.531 1 97.81 41 VAL B O 1
ATOM 1491 N N . GLU B 1 42 ? 7.59 19.844 7.695 1 95.88 42 GLU B N 1
ATOM 1492 C CA . GLU B 1 42 ? 7.422 21.203 7.191 1 95.88 42 GLU B CA 1
ATOM 1493 C C . GLU B 1 42 ? 6.066 21.375 6.516 1 95.88 42 GLU B C 1
ATOM 1495 O O . GLU B 1 42 ? 5.492 20.406 6.008 1 95.88 42 GLU B O 1
ATOM 1500 N N . PRO B 1 43 ? 5.547 22.594 6.57 1 94.88 43 PRO B N 1
ATOM 1501 C CA . PRO B 1 43 ? 4.301 22.781 5.828 1 94.88 43 PRO B CA 1
ATOM 1502 C C . PRO B 1 43 ? 4.387 22.266 4.391 1 94.88 43 PRO B C 1
ATOM 1504 O O . PRO B 1 43 ? 5.305 22.641 3.654 1 94.88 43 PRO B O 1
ATOM 1507 N N . SER B 1 44 ? 3.514 21.406 4.066 1 97.06 44 SER B N 1
ATOM 1508 C CA . SER B 1 44 ? 3.326 20.844 2.729 1 97.06 44 SER B CA 1
ATOM 1509 C C . SER B 1 44 ? 4.43 19.844 2.387 1 97.06 44 SER B C 1
ATOM 1511 O O . SER B 1 44 ? 4.551 19.422 1.237 1 97.06 44 SER B O 1
ATOM 1513 N N . ARG B 1 45 ? 5.266 19.531 3.352 1 98.19 45 ARG B N 1
ATOM 1514 C CA . ARG B 1 45 ? 6.367 18.609 3.092 1 98.19 45 ARG B CA 1
ATOM 1515 C C . ARG B 1 45 ? 6.711 17.797 4.34 1 98.19 45 ARG B C 1
ATOM 1517 O O . ARG B 1 45 ? 7.047 18.375 5.379 1 98.19 45 ARG B O 1
ATOM 1524 N N . VAL B 1 46 ? 6.727 16.5 4.234 1 98.62 46 VAL B N 1
ATOM 1525 C CA . VAL B 1 46 ? 6.992 15.617 5.359 1 98.62 46 VAL B CA 1
ATOM 1526 C C . VAL B 1 46 ? 7.879 14.461 4.902 1 98.62 46 VAL B C 1
ATOM 1528 O O . VAL B 1 46 ? 7.758 13.984 3.771 1 98.62 46 VAL B O 1
ATOM 1531 N N . VAL B 1 47 ? 8.758 14.016 5.812 1 98.88 47 VAL B N 1
ATOM 1532 C CA . VAL B 1 47 ? 9.633 12.883 5.52 1 98.88 47 VAL B CA 1
ATOM 1533 C C . VAL B 1 47 ? 9.359 11.75 6.5 1 98.88 47 VAL B C 1
ATOM 1535 O O . VAL B 1 47 ? 9.312 11.969 7.715 1 98.88 47 VAL B O 1
ATOM 1538 N N . MET B 1 48 ? 9.125 10.633 5.957 1 98.75 48 MET B N 1
ATOM 1539 C CA . MET B 1 48 ? 9.039 9.383 6.707 1 98.75 48 MET B CA 1
ATOM 1540 C C . MET B 1 48 ? 10.164 8.43 6.312 1 98.75 48 MET B C 1
ATOM 1542 O O . MET B 1 48 ? 10.586 8.406 5.156 1 98.75 48 MET B O 1
ATOM 1546 N N . GLU B 1 49 ? 10.57 7.598 7.254 1 98.88 49 GLU B N 1
ATOM 1547 C CA . GLU B 1 49 ? 11.641 6.645 6.965 1 98.88 49 GLU B CA 1
ATOM 1548 C C . GLU B 1 49 ? 11.273 5.238 7.438 1 98.88 49 GLU B C 1
ATOM 1550 O O . GLU B 1 49 ? 10.422 5.078 8.312 1 98.88 49 GLU B O 1
ATOM 1555 N N . LEU B 1 50 ? 11.883 4.277 6.875 1 98.75 50 LEU B N 1
ATOM 1556 C CA . LEU B 1 50 ? 11.727 2.863 7.199 1 98.75 50 LEU B CA 1
ATOM 1557 C C . LEU B 1 50 ? 13.055 2.119 7.035 1 98.75 50 LEU B C 1
ATOM 1559 O O . LEU B 1 50 ? 13.742 2.291 6.031 1 98.75 50 LEU B O 1
ATOM 1563 N N . ASP B 1 51 ? 13.406 1.355 8.016 1 98.56 51 ASP B N 1
ATOM 1564 C CA . ASP B 1 51 ? 14.445 0.351 7.82 1 98.56 51 ASP B CA 1
ATOM 1565 C C . ASP B 1 51 ? 13.859 -0.955 7.293 1 98.56 51 ASP B C 1
ATOM 1567 O O . ASP B 1 51 ? 13.406 -1.799 8.07 1 98.56 51 ASP B O 1
ATOM 1571 N N . ALA B 1 52 ? 13.844 -1.042 5.977 1 98 52 ALA B N 1
ATOM 1572 C CA . ALA B 1 52 ? 13.312 -2.244 5.344 1 98 52 ALA B CA 1
ATOM 1573 C C . ALA B 1 52 ? 14.125 -3.477 5.738 1 98 52 ALA B C 1
ATOM 1575 O O . ALA B 1 52 ? 15.352 -3.449 5.711 1 98 52 ALA B O 1
ATOM 1576 N N . SER B 1 53 ? 13.469 -4.496 6.094 1 96.62 53 SER B N 1
ATOM 1577 C CA . SER B 1 53 ? 14.102 -5.73 6.543 1 96.62 53 SER B CA 1
ATOM 1578 C C . SER B 1 53 ? 13.312 -6.957 6.09 1 96.62 53 SER B C 1
ATOM 1580 O O . SER B 1 53 ? 12.305 -6.828 5.402 1 96.62 53 SER B O 1
ATOM 1582 N N . ALA B 1 54 ? 13.727 -8.156 6.488 1 96.25 54 ALA B N 1
ATOM 1583 C CA . ALA B 1 54 ? 13.141 -9.422 6.07 1 96.25 54 ALA B CA 1
ATOM 1584 C C . ALA B 1 54 ? 11.695 -9.547 6.543 1 96.25 54 ALA B C 1
ATOM 1586 O O . ALA B 1 54 ? 10.891 -10.25 5.934 1 96.25 54 ALA B O 1
ATOM 1587 N N . ARG B 1 55 ? 11.336 -8.859 7.582 1 97 55 ARG B N 1
ATOM 1588 C CA . ARG B 1 55 ? 9.977 -8.984 8.102 1 97 55 ARG B CA 1
ATOM 1589 C C . ARG B 1 55 ? 8.969 -8.352 7.152 1 97 55 ARG B C 1
ATOM 1591 O O . ARG B 1 55 ? 7.762 -8.594 7.273 1 97 55 ARG B O 1
ATOM 1598 N N . HIS B 1 56 ? 9.492 -7.488 6.223 1 98.25 56 HIS B N 1
ATOM 1599 C CA . HIS B 1 56 ? 8.617 -6.797 5.277 1 98.25 56 HIS B CA 1
ATOM 1600 C C . HIS B 1 56 ? 8.602 -7.504 3.928 1 98.25 56 HIS B C 1
ATOM 1602 O O . HIS B 1 56 ? 8.055 -6.98 2.955 1 98.25 56 HIS B O 1
ATOM 1608 N N . ALA B 1 57 ? 9.18 -8.648 3.797 1 96.75 57 ALA B N 1
ATOM 1609 C CA . ALA B 1 57 ? 9.5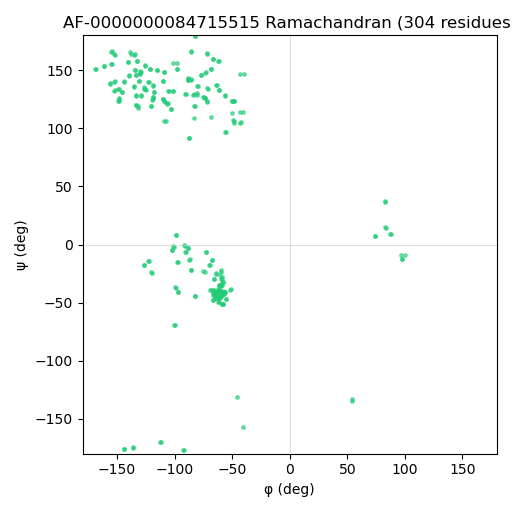 -9.258 2.512 1 96.75 57 ALA B CA 1
ATOM 1610 C C . ALA B 1 57 ? 8.258 -9.859 1.862 1 96.75 57 ALA B C 1
ATOM 1612 O O . ALA B 1 57 ? 7.395 -10.406 2.551 1 96.75 57 ALA B O 1
ATOM 1613 N N . ASN B 1 58 ? 8.266 -9.773 0.562 1 94 58 ASN B N 1
ATOM 1614 C CA . ASN B 1 58 ? 7.289 -10.484 -0.255 1 94 58 ASN B CA 1
ATOM 1615 C C . ASN B 1 58 ? 7.699 -11.938 -0.478 1 94 58 ASN B C 1
ATOM 1617 O O . ASN B 1 58 ? 8.711 -12.391 0.06 1 94 58 ASN B O 1
ATOM 1621 N N . PRO B 1 59 ? 6.871 -12.719 -1.217 1 89.12 59 PRO B N 1
ATOM 1622 C CA . PRO B 1 59 ? 7.207 -14.125 -1.425 1 89.12 59 PRO B CA 1
ATOM 1623 C C . PRO B 1 59 ? 8.555 -14.312 -2.121 1 89.12 59 PRO B C 1
ATOM 1625 O O . PRO B 1 59 ? 9.195 -15.359 -1.957 1 89.12 59 PRO B O 1
ATOM 1628 N N . MET B 1 60 ? 8.984 -13.297 -2.842 1 89.19 60 MET B N 1
ATOM 1629 C CA . MET B 1 60 ? 10.227 -13.406 -3.602 1 89.19 60 MET B CA 1
ATOM 1630 C C . MET B 1 60 ? 11.422 -12.961 -2.76 1 89.19 60 MET B C 1
ATOM 1632 O O . MET B 1 60 ? 12.562 -13.016 -3.221 1 89.19 60 MET B O 1
ATOM 1636 N N . GLY B 1 61 ? 11.195 -12.453 -1.595 1 91.31 61 GLY B N 1
ATOM 1637 C CA . GLY B 1 61 ? 12.266 -12.078 -0.688 1 91.31 61 GLY B CA 1
ATOM 1638 C C . GLY B 1 61 ? 12.602 -10.602 -0.735 1 91.31 61 GLY B C 1
ATOM 1639 O O . GLY B 1 61 ? 13.359 -10.102 0.098 1 91.31 61 GLY B O 1
ATOM 1640 N N . THR B 1 62 ? 12.109 -9.953 -1.679 1 95 62 THR B N 1
ATOM 1641 C CA . THR B 1 62 ? 12.297 -8.508 -1.747 1 95 62 THR B CA 1
ATOM 1642 C C . THR B 1 62 ? 11.234 -7.781 -0.923 1 95 62 THR B C 1
ATOM 1644 O O . THR B 1 62 ? 10.258 -8.398 -0.48 1 95 62 THR B O 1
ATOM 1647 N N . LEU B 1 63 ? 11.492 -6.508 -0.692 1 97.12 63 LEU B N 1
ATOM 1648 C CA . LEU B 1 63 ? 10.5 -5.688 -0.001 1 97.12 63 LEU B CA 1
ATOM 1649 C C . LEU B 1 63 ? 9.164 -5.723 -0.732 1 97.12 63 LEU B C 1
ATOM 1651 O O . LEU B 1 63 ? 9.109 -5.543 -1.951 1 97.12 63 LEU B O 1
ATOM 1655 N N . HIS B 1 64 ? 8.141 -6.012 -0.022 1 98 64 HIS B N 1
ATOM 1656 C CA . HIS B 1 64 ? 6.805 -6.02 -0.608 1 98 64 HIS B CA 1
ATOM 1657 C C . HIS B 1 64 ? 6.402 -4.625 -1.076 1 98 64 HIS B C 1
ATOM 1659 O O . HIS B 1 64 ? 6.566 -3.646 -0.343 1 98 64 HIS B O 1
ATOM 1665 N N . GLY B 1 65 ? 5.805 -4.5 -2.23 1 97.44 65 GLY B N 1
ATOM 1666 C CA . GLY B 1 65 ? 5.414 -3.217 -2.787 1 97.44 65 GLY B CA 1
ATOM 1667 C C . GLY B 1 65 ? 4.41 -2.475 -1.93 1 97.44 65 GLY B C 1
ATOM 1668 O O . GLY B 1 65 ? 4.402 -1.242 -1.895 1 97.44 65 GLY B O 1
ATOM 1669 N N . GLY B 1 66 ? 3.523 -3.209 -1.298 1 98.25 66 GLY B N 1
ATOM 1670 C CA . GLY B 1 66 ? 2.539 -2.598 -0.42 1 98.25 66 GLY B CA 1
ATOM 1671 C C . GLY B 1 66 ? 3.16 -1.823 0.727 1 98.25 66 GLY B C 1
ATOM 1672 O O . GLY B 1 66 ? 2.58 -0.849 1.211 1 98.25 66 GLY B O 1
ATOM 1673 N N . VAL B 1 67 ? 4.332 -2.232 1.171 1 98.62 67 VAL B N 1
ATOM 1674 C CA . VAL B 1 67 ? 5.02 -1.539 2.258 1 98.62 67 VAL B CA 1
ATOM 1675 C C . VAL B 1 67 ? 5.5 -0.172 1.776 1 98.62 67 VAL B C 1
ATOM 1677 O O . VAL B 1 67 ? 5.465 0.804 2.529 1 98.62 67 VAL B O 1
ATOM 1680 N N . ILE B 1 68 ? 5.977 -0.137 0.536 1 98.75 68 ILE B N 1
ATOM 1681 C CA . ILE B 1 68 ? 6.32 1.144 -0.072 1 98.75 68 ILE B CA 1
ATOM 1682 C C . ILE B 1 68 ? 5.086 2.045 -0.112 1 98.75 68 ILE B C 1
ATOM 1684 O O . ILE B 1 68 ? 5.172 3.238 0.182 1 98.75 68 ILE B O 1
ATOM 1688 N N . CYS B 1 69 ? 3.918 1.486 -0.46 1 98.81 69 CYS B N 1
ATOM 1689 C CA . CYS B 1 69 ? 2.67 2.242 -0.467 1 98.81 69 CYS B CA 1
ATOM 1690 C C . CYS B 1 69 ? 2.346 2.771 0.925 1 98.81 69 CYS B C 1
ATOM 1692 O O . CYS B 1 69 ? 1.941 3.926 1.076 1 98.81 69 CYS B O 1
ATOM 1694 N N . ASP B 1 70 ? 2.525 1.941 1.919 1 98.75 70 ASP B N 1
ATOM 1695 C CA . ASP B 1 70 ? 2.281 2.357 3.297 1 98.75 70 ASP B CA 1
ATOM 1696 C C . ASP B 1 70 ? 3.146 3.561 3.668 1 98.75 70 ASP B C 1
ATOM 1698 O O . ASP B 1 70 ? 2.645 4.551 4.203 1 98.75 70 ASP B O 1
ATOM 1702 N N . LEU B 1 71 ? 4.422 3.436 3.41 1 98.81 71 LEU B N 1
ATOM 1703 C CA . LEU B 1 71 ? 5.41 4.461 3.725 1 98.81 71 LEU B CA 1
ATOM 1704 C C . LEU B 1 71 ? 5.074 5.773 3.027 1 98.81 71 LEU B C 1
ATOM 1706 O O . LEU B 1 71 ? 4.988 6.82 3.674 1 98.81 71 LEU B O 1
ATOM 1710 N N . ALA B 1 72 ? 4.855 5.668 1.746 1 98.88 72 ALA B N 1
ATOM 1711 C CA . ALA B 1 72 ? 4.574 6.852 0.936 1 98.88 72 ALA B CA 1
ATOM 1712 C C 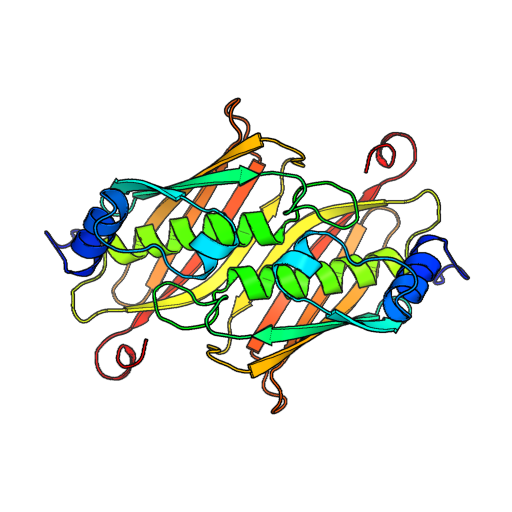. ALA B 1 72 ? 3.24 7.477 1.323 1 98.88 72 ALA B C 1
ATOM 1714 O O . ALA B 1 72 ? 3.115 8.703 1.381 1 98.88 72 ALA B O 1
ATOM 1715 N N . ASP B 1 73 ? 2.246 6.648 1.516 1 98.81 73 ASP B N 1
ATOM 1716 C CA . ASP B 1 73 ? 0.919 7.133 1.882 1 98.81 73 ASP B CA 1
ATOM 1717 C C . ASP B 1 73 ? 0.964 7.914 3.195 1 98.81 73 ASP B C 1
ATOM 1719 O O . ASP B 1 73 ? 0.328 8.961 3.322 1 98.81 73 ASP B O 1
ATOM 1723 N N . LEU B 1 74 ? 1.663 7.426 4.191 1 98.56 74 LEU B N 1
ATOM 1724 C CA . LEU B 1 74 ? 1.79 8.148 5.453 1 98.56 74 LEU B CA 1
ATOM 1725 C C . LEU B 1 74 ? 2.48 9.492 5.246 1 98.56 74 LEU B C 1
ATOM 1727 O O . LEU B 1 74 ? 2.053 10.508 5.801 1 98.56 74 LEU B O 1
ATOM 1731 N N . ALA B 1 75 ? 3.572 9.5 4.453 1 98.75 75 ALA B N 1
ATOM 1732 C CA . ALA B 1 75 ? 4.277 10.75 4.184 1 98.75 75 ALA B CA 1
ATOM 1733 C C . ALA B 1 75 ? 3.365 11.758 3.488 1 98.75 75 ALA B C 1
ATOM 1735 O O . ALA B 1 75 ? 3.318 12.93 3.873 1 98.75 75 ALA B O 1
ATOM 1736 N N . MET B 1 76 ? 2.684 11.242 2.506 1 98.75 76 MET B N 1
ATOM 1737 C CA . MET B 1 76 ? 1.798 12.109 1.734 1 98.75 76 MET B CA 1
ATOM 1738 C C . MET B 1 76 ? 0.64 12.609 2.594 1 98.75 76 MET B C 1
ATOM 1740 O O . MET B 1 76 ? 0.308 13.789 2.568 1 98.75 76 MET B O 1
ATOM 1744 N N . GLY B 1 77 ? -0.01 11.68 3.322 1 97.69 77 GLY B N 1
ATOM 1745 C CA . GLY B 1 77 ? -1.084 12.094 4.215 1 97.69 77 GLY B CA 1
ATOM 1746 C C . GLY B 1 77 ? -0.645 13.117 5.246 1 97.69 77 GLY B C 1
ATOM 1747 O O . GLY B 1 77 ? -1.368 14.07 5.523 1 97.69 77 GLY B O 1
ATOM 1748 N N . ALA B 1 78 ? 0.511 12.906 5.812 1 97.81 78 ALA B N 1
ATOM 1749 C CA . ALA B 1 78 ? 1.055 13.844 6.789 1 97.81 78 ALA B CA 1
ATOM 1750 C C . ALA B 1 78 ? 1.304 15.211 6.156 1 97.81 78 ALA B C 1
ATOM 1752 O O . ALA B 1 78 ? 0.987 16.25 6.746 1 97.81 78 ALA B O 1
ATOM 1753 N N . ALA B 1 79 ? 1.913 15.211 4.977 1 97.75 79 ALA B N 1
ATOM 1754 C CA . ALA B 1 79 ? 2.119 16.469 4.273 1 97.75 79 ALA B CA 1
ATOM 1755 C C . ALA B 1 79 ? 0.798 17.219 4.07 1 97.75 79 ALA B C 1
ATOM 1757 O O . ALA B 1 79 ? 0.702 18.406 4.336 1 97.75 79 ALA B O 1
ATOM 1758 N N . MET B 1 80 ? -0.174 16.5 3.623 1 97.06 80 MET B N 1
ATOM 1759 C CA . MET B 1 80 ? -1.496 17.094 3.418 1 97.06 80 MET B CA 1
ATOM 1760 C C . MET B 1 80 ? -2.049 17.656 4.723 1 97.06 80 MET B C 1
ATOM 1762 O O . MET B 1 80 ? -2.607 18.75 4.742 1 97.06 80 MET B O 1
ATOM 1766 N N . SER B 1 81 ? -1.892 16.906 5.789 1 95.88 81 SER B N 1
ATOM 1767 C CA . SER B 1 81 ? -2.42 17.312 7.09 1 95.88 81 SER B CA 1
ATOM 1768 C C . SER B 1 81 ? -1.854 18.656 7.516 1 95.88 81 SER B C 1
ATOM 1770 O O . SER B 1 81 ? -2.535 19.438 8.18 1 95.88 81 SER B O 1
ATOM 1772 N N . THR B 1 82 ? -0.627 18.969 7.133 1 95.31 82 THR B N 1
ATOM 1773 C CA . THR B 1 82 ? 0.01 20.219 7.523 1 95.31 82 THR B CA 1
ATOM 1774 C C . THR B 1 82 ? -0.685 21.406 6.867 1 95.31 82 THR B C 1
ATOM 1776 O O . THR B 1 82 ? -0.451 22.547 7.246 1 95.31 82 THR B O 1
ATOM 1779 N N . THR B 1 83 ? -1.523 21.188 5.887 1 94.56 83 THR B N 1
ATOM 1780 C CA . THR B 1 83 ? -2.143 22.281 5.141 1 94.56 83 THR B CA 1
ATOM 1781 C C . THR B 1 83 ? -3.584 22.5 5.594 1 94.56 83 THR B C 1
ATOM 1783 O O . THR B 1 83 ? -4.258 23.406 5.125 1 94.56 83 THR B O 1
ATOM 1786 N N . LEU B 1 84 ? -4.074 21.672 6.465 1 94.06 84 LEU B N 1
ATOM 1787 C CA . LEU B 1 84 ? -5.488 21.656 6.816 1 94.06 84 LEU B CA 1
ATOM 1788 C C . LEU B 1 84 ? -5.777 22.672 7.922 1 94.06 84 LEU B C 1
ATOM 1790 O O . LEU B 1 84 ? -4.973 22.844 8.844 1 94.06 84 LEU B O 1
ATOM 1794 N N . GLU B 1 85 ? -6.902 23.281 7.777 1 92.25 85 GLU B N 1
ATOM 1795 C CA . GLU B 1 85 ? -7.438 24.031 8.906 1 92.25 85 GLU B CA 1
ATOM 1796 C C . GLU B 1 85 ? -7.949 23.109 10 1 92.25 85 GLU B C 1
ATOM 1798 O O . GLU B 1 85 ? -8.133 21.906 9.773 1 92.25 85 GLU B O 1
ATOM 1803 N N . ASP B 1 86 ? -8.172 23.625 11.172 1 91.31 86 ASP B N 1
ATOM 1804 C CA . ASP B 1 86 ? -8.508 22.828 12.352 1 91.31 86 ASP B CA 1
ATOM 1805 C C . ASP B 1 86 ? -9.797 22.031 12.125 1 91.31 86 ASP B C 1
ATOM 1807 O O . ASP B 1 86 ? -9.93 20.906 12.602 1 91.31 86 ASP B O 1
ATOM 1811 N N . GLU B 1 87 ? -10.711 22.578 11.398 1 90.62 87 GLU B N 1
ATOM 1812 C CA . GLU B 1 87 ? -12.023 21.953 11.227 1 90.62 87 GLU B CA 1
ATOM 1813 C C . GLU B 1 87 ? -12.039 21.047 10 1 90.62 87 GLU B C 1
ATOM 1815 O O . GLU B 1 87 ? -13.07 20.438 9.688 1 90.62 87 GLU B O 1
ATOM 1820 N N . GLU B 1 88 ? -10.938 21 9.336 1 92.81 88 GLU B N 1
ATOM 1821 C CA . GLU B 1 88 ? -10.852 20.234 8.102 1 92.81 88 GLU B CA 1
ATOM 1822 C C . GLU B 1 88 ? -10.242 18.859 8.352 1 92.81 88 GLU B C 1
ATOM 1824 O O . GLU B 1 88 ? -9.484 18.672 9.305 1 92.81 88 GLU B O 1
ATOM 1829 N N . SER B 1 89 ? -10.617 17.938 7.551 1 93.56 89 SER B N 1
ATOM 1830 C CA . SER B 1 89 ? -9.992 16.625 7.383 1 93.56 89 SER B CA 1
ATOM 1831 C C . SER B 1 89 ? -9.859 16.266 5.906 1 93.56 89 SER B C 1
ATOM 1833 O O . SER B 1 89 ? -10.07 17.109 5.031 1 93.56 89 SER B O 1
ATOM 1835 N N . PHE B 1 90 ? -9.414 15.055 5.652 1 95.19 90 PHE B N 1
ATOM 1836 C CA . PHE B 1 90 ? -9.359 14.625 4.262 1 95.19 90 PHE B CA 1
ATOM 1837 C C . PHE B 1 90 ? -9.492 13.117 4.156 1 95.19 90 PHE B C 1
ATOM 1839 O O . PHE B 1 90 ? -9.359 12.406 5.156 1 95.19 90 PHE B O 1
ATOM 1846 N N . THR B 1 91 ? -9.789 12.664 2.961 1 95.88 91 THR B N 1
ATOM 1847 C CA . THR B 1 91 ? -9.789 11.25 2.625 1 95.88 91 THR B CA 1
ATOM 1848 C C . THR B 1 91 ? -9.102 11.008 1.283 1 95.88 91 THR B C 1
ATOM 1850 O O . THR B 1 91 ? -9.25 11.805 0.355 1 95.88 91 THR B O 1
ATOM 1853 N N . THR B 1 92 ? -8.305 10.016 1.282 1 97.5 92 THR B N 1
ATOM 1854 C CA . THR B 1 92 ? -7.578 9.656 0.066 1 97.5 92 THR B CA 1
ATOM 1855 C C . THR B 1 92 ? -8.523 9.055 -0.971 1 97.5 92 THR B C 1
ATOM 1857 O O . THR B 1 92 ? -9.344 8.195 -0.645 1 97.5 92 THR B O 1
ATOM 1860 N N . LEU B 1 93 ? -8.414 9.492 -2.205 1 98.38 93 LEU B N 1
ATOM 1861 C CA . LEU B 1 93 ? -9.258 9 -3.289 1 98.38 93 LEU B CA 1
ATOM 1862 C C . LEU B 1 93 ? -8.547 7.902 -4.074 1 98.38 93 LEU B C 1
ATOM 1864 O O . LEU B 1 93 ? -9.172 6.91 -4.465 1 98.38 93 LEU B O 1
ATOM 1868 N N . ASP B 1 94 ? -7.312 8.117 -4.281 1 98.81 94 ASP B N 1
ATOM 1869 C CA . ASP B 1 94 ? -6.543 7.164 -5.078 1 98.81 94 ASP B CA 1
ATOM 1870 C C . ASP B 1 94 ? -5.059 7.223 -4.723 1 98.81 94 ASP B C 1
ATOM 1872 O O . ASP B 1 94 ? -4.613 8.148 -4.043 1 98.81 94 ASP B O 1
ATOM 1876 N N . LEU B 1 95 ? -4.363 6.293 -5.129 1 98.88 95 LEU B N 1
ATOM 1877 C CA . LEU B 1 95 ? -2.922 6.156 -4.957 1 98.88 95 LEU B CA 1
ATOM 1878 C C . LEU B 1 95 ? -2.301 5.41 -6.129 1 98.88 95 LEU B C 1
ATOM 1880 O O . LEU B 1 95 ? -2.734 4.305 -6.465 1 98.88 95 LEU B O 1
ATOM 1884 N N . THR B 1 96 ? -1.34 6.043 -6.766 1 98.94 96 THR B N 1
ATOM 1885 C CA . THR B 1 96 ? -0.606 5.434 -7.867 1 98.94 96 THR B CA 1
ATOM 1886 C C . THR B 1 96 ? 0.879 5.328 -7.539 1 98.94 96 THR B C 1
ATOM 1888 O O . THR B 1 96 ? 1.521 6.328 -7.211 1 98.94 96 THR B O 1
ATOM 1891 N N . THR B 1 97 ? 1.379 4.176 -7.629 1 98.94 97 THR B N 1
ATOM 1892 C CA . THR B 1 97 ? 2.791 3.941 -7.352 1 98.94 97 THR B CA 1
ATOM 1893 C C . THR B 1 97 ? 3.508 3.42 -8.594 1 98.94 97 THR B C 1
ATOM 1895 O O . THR B 1 97 ? 3.018 2.508 -9.266 1 98.94 97 THR B O 1
ATOM 1898 N N . LYS B 1 98 ? 4.59 3.996 -8.906 1 98.88 98 LYS B N 1
ATOM 1899 C CA . LYS B 1 98 ? 5.551 3.469 -9.867 1 98.88 98 LYS B CA 1
ATOM 1900 C C . LYS B 1 98 ? 6.758 2.857 -9.164 1 98.88 98 LYS B C 1
ATOM 1902 O O . LYS B 1 98 ? 7.492 3.555 -8.461 1 98.88 98 LYS B O 1
ATOM 1907 N N . PHE B 1 99 ? 6.91 1.574 -9.367 1 98.62 99 PHE B N 1
ATOM 1908 C CA . PHE B 1 99 ? 8.039 0.879 -8.766 1 98.62 99 PHE B CA 1
ATOM 1909 C C . PHE B 1 99 ? 9.242 0.882 -9.711 1 98.62 99 PHE B C 1
ATOM 1911 O O . PHE B 1 99 ? 9.141 0.423 -10.852 1 98.62 99 PHE B O 1
ATOM 1918 N N . LEU B 1 100 ? 10.422 1.297 -9.188 1 98.06 100 LEU B N 1
ATOM 1919 C CA . LEU B 1 100 ? 11.523 1.557 -10.109 1 98.06 100 LEU B CA 1
ATOM 1920 C C . LEU B 1 100 ? 12.711 0.648 -9.812 1 98.06 100 LEU B C 1
ATOM 1922 O O . LEU B 1 100 ? 13.57 0.435 -10.672 1 98.06 100 LEU B O 1
ATOM 1926 N N . LYS B 1 101 ? 12.734 0.225 -8.555 1 95.5 101 LYS B N 1
ATOM 1927 C CA . LYS B 1 101 ? 13.883 -0.559 -8.109 1 95.5 101 LYS B CA 1
ATOM 1928 C C . LYS B 1 101 ? 13.492 -1.51 -6.98 1 95.5 101 LYS B C 1
ATOM 1930 O O . LYS B 1 101 ? 12.82 -1.109 -6.031 1 95.5 101 LYS B O 1
ATOM 1935 N N . PRO B 1 102 ? 13.922 -2.814 -7.086 1 94.88 102 PRO B N 1
ATOM 1936 C CA . PRO B 1 102 ? 13.656 -3.705 -5.953 1 94.88 102 PRO B CA 1
ATOM 1937 C C . PRO B 1 102 ? 14.555 -3.41 -4.75 1 94.88 102 PRO B C 1
ATOM 1939 O O . PRO B 1 102 ? 15.688 -2.957 -4.918 1 94.88 102 PRO B O 1
ATOM 1942 N N . ILE B 1 103 ? 14.023 -3.629 -3.553 1 95.94 103 ILE B N 1
ATOM 1943 C CA . ILE B 1 103 ? 14.742 -3.416 -2.305 1 95.94 103 ILE B CA 1
ATOM 1944 C C . ILE B 1 103 ? 14.719 -4.695 -1.471 1 95.94 103 ILE B C 1
ATOM 1946 O O . ILE B 1 103 ? 13.68 -5.355 -1.365 1 95.94 103 ILE B O 1
ATOM 1950 N N . TRP B 1 104 ? 15.789 -5.164 -0.915 1 93.62 104 TRP B N 1
ATOM 1951 C CA . TRP B 1 104 ? 15.859 -6.25 0.054 1 93.62 104 TRP B CA 1
ATOM 1952 C C . TRP B 1 104 ? 15.992 -5.707 1.474 1 93.62 104 TRP B C 1
ATOM 1954 O O . TRP B 1 104 ? 15.078 -5.852 2.287 1 93.62 104 TRP B O 1
ATOM 1964 N N . ASN B 1 105 ? 17.156 -5.148 1.661 1 94.38 105 ASN B N 1
ATOM 1965 C CA . ASN B 1 105 ? 17.453 -4.473 2.922 1 94.38 105 ASN B CA 1
ATOM 1966 C C . ASN B 1 105 ? 18.062 -3.094 2.693 1 94.38 105 ASN B C 1
ATOM 1968 O O . ASN B 1 105 ? 19.109 -2.969 2.059 1 94.38 105 ASN B O 1
ATOM 1972 N N . ALA B 1 106 ? 17.359 -2.057 3.184 1 96.62 106 ALA B N 1
ATOM 1973 C CA . ALA B 1 106 ? 17.844 -0.686 3.064 1 96.62 106 ALA B CA 1
ATOM 1974 C C . ALA B 1 106 ? 17.016 0.268 3.92 1 96.62 106 ALA B C 1
ATOM 1976 O O . ALA B 1 106 ? 15.844 -0.008 4.215 1 96.62 106 ALA B O 1
ATOM 1977 N N . ARG B 1 107 ? 17.703 1.294 4.336 1 98.44 107 ARG B N 1
ATOM 1978 C CA . ARG B 1 107 ? 16.938 2.42 4.852 1 98.44 107 ARG B CA 1
ATOM 1979 C C . ARG B 1 107 ? 16.266 3.186 3.715 1 98.44 107 ARG B C 1
ATOM 1981 O O . ARG B 1 107 ? 16.922 3.596 2.76 1 98.44 107 ARG B O 1
ATOM 1988 N N . LEU B 1 108 ? 14.977 3.365 3.812 1 98.81 108 LEU B N 1
ATOM 1989 C CA . LEU B 1 108 ? 14.203 4.098 2.814 1 98.81 108 LEU B CA 1
ATOM 1990 C C . LEU B 1 108 ? 13.719 5.43 3.377 1 98.81 108 LEU B C 1
ATOM 1992 O O . LEU B 1 108 ? 13.312 5.508 4.539 1 98.81 108 LEU B O 1
ATOM 1996 N N . ARG B 1 109 ? 13.766 6.387 2.543 1 98.88 109 ARG B N 1
ATOM 1997 C CA . ARG B 1 109 ? 13.266 7.723 2.857 1 98.88 109 ARG B CA 1
ATOM 1998 C C . ARG B 1 109 ? 12.164 8.133 1.89 1 98.88 109 ARG B C 1
ATOM 2000 O O . ARG B 1 109 ? 12.383 8.188 0.677 1 98.88 109 ARG B O 1
ATOM 2007 N N . ALA B 1 110 ? 11.023 8.375 2.414 1 98.94 110 ALA B N 1
ATOM 2008 C CA . ALA B 1 110 ? 9.891 8.852 1.63 1 98.94 110 ALA B CA 1
ATOM 2009 C C . ALA B 1 110 ? 9.617 10.328 1.893 1 98.94 110 ALA B C 1
ATOM 2011 O O . ALA B 1 110 ? 9.344 10.727 3.027 1 98.94 110 ALA B O 1
ATOM 2012 N N . THR B 1 111 ? 9.672 11.125 0.872 1 98.94 111 THR B N 1
ATOM 2013 C CA . THR B 1 111 ? 9.383 12.555 0.975 1 98.94 111 THR B CA 1
ATOM 2014 C C . THR B 1 111 ? 8.039 12.883 0.321 1 98.94 111 THR B C 1
ATOM 2016 O O . THR B 1 111 ? 7.922 12.852 -0.906 1 98.94 111 THR B O 1
ATOM 2019 N N . GLY B 1 112 ? 7.055 13.141 1.12 1 98.88 112 GLY B N 1
ATOM 2020 C CA . GLY B 1 112 ? 5.746 13.562 0.649 1 98.88 112 GLY B CA 1
ATOM 2021 C C . GLY B 1 112 ? 5.629 15.07 0.492 1 98.88 112 GLY B C 1
ATOM 2022 O O . GLY B 1 112 ? 6.125 15.828 1.328 1 98.88 112 GLY B O 1
ATOM 2023 N N . ARG B 1 113 ? 4.918 15.461 -0.582 1 98.75 113 ARG B N 1
ATOM 2024 C CA . ARG B 1 113 ? 4.754 16.891 -0.873 1 98.75 113 ARG B CA 1
ATOM 2025 C C . ARG B 1 113 ? 3.367 17.172 -1.438 1 98.75 113 ARG B C 1
ATOM 2027 O O . ARG B 1 113 ? 2.875 16.438 -2.293 1 98.75 113 ARG B O 1
ATOM 2034 N N . VAL B 1 114 ? 2.842 18.266 -0.999 1 98.62 114 VAL B N 1
ATOM 2035 C CA . VAL B 1 114 ? 1.608 18.75 -1.608 1 98.62 114 VAL B CA 1
ATOM 2036 C C . VAL B 1 114 ? 1.932 19.531 -2.887 1 98.62 114 VAL B C 1
ATOM 2038 O O . VAL B 1 114 ? 2.625 20.547 -2.846 1 98.62 114 VAL B O 1
ATOM 2041 N N . VAL B 1 115 ? 1.421 19.031 -3.975 1 98.5 115 VAL B N 1
ATOM 2042 C CA . VAL B 1 115 ? 1.643 19.656 -5.27 1 98.5 115 VAL B CA 1
ATOM 2043 C C . VAL B 1 115 ? 0.667 20.812 -5.453 1 98.5 115 VAL B C 1
ATOM 2045 O O . VAL B 1 115 ? 1.056 21.906 -5.902 1 98.5 115 VAL B O 1
ATOM 2048 N N . LYS B 1 116 ? -0.534 20.562 -5.109 1 97.62 116 LYS B N 1
ATOM 2049 C CA . LYS B 1 116 ? -1.607 21.547 -5.23 1 97.62 116 LYS B CA 1
ATOM 2050 C C . LYS B 1 116 ? -2.74 21.25 -4.254 1 97.62 116 LYS B C 1
ATOM 2052 O O . LYS B 1 116 ? -3.117 20.094 -4.066 1 97.62 116 LYS B O 1
ATOM 2057 N N . ARG B 1 117 ? -3.195 22.25 -3.717 1 95.62 117 ARG B N 1
ATOM 2058 C CA . ARG B 1 117 ? -4.348 22.141 -2.828 1 95.62 117 ARG B CA 1
ATOM 2059 C C . ARG B 1 117 ? -5.387 23.219 -3.137 1 95.62 117 ARG B C 1
ATOM 2061 O O . ARG B 1 117 ? -5.051 24.391 -3.246 1 95.62 117 ARG B O 1
ATOM 2068 N N . THR B 1 118 ? -6.562 22.797 -3.324 1 94.56 118 THR B N 1
ATOM 2069 C CA . THR B 1 118 ? -7.711 23.688 -3.426 1 94.56 118 THR B CA 1
ATOM 2070 C C . THR B 1 118 ? -8.641 23.516 -2.23 1 94.56 118 THR B C 1
ATOM 2072 O O . THR B 1 118 ? -8.289 22.828 -1.261 1 94.56 118 THR B O 1
ATOM 2075 N N . ARG B 1 119 ? -9.797 24.109 -2.297 1 93.25 119 ARG B N 1
ATOM 2076 C CA . ARG B 1 119 ? -10.758 24.031 -1.199 1 93.25 119 ARG B CA 1
ATOM 2077 C C . ARG B 1 119 ? -11.266 22.594 -1.024 1 93.25 119 ARG B C 1
ATOM 2079 O O . ARG B 1 119 ? -11.555 22.172 0.094 1 93.25 119 ARG B O 1
ATOM 2086 N N . THR B 1 120 ? -11.289 21.844 -2.146 1 95.12 120 THR B N 1
ATOM 2087 C CA . THR B 1 120 ? -11.969 20.562 -2.061 1 95.12 120 THR B CA 1
ATOM 2088 C C . THR B 1 120 ? -11.023 19.422 -2.449 1 95.12 120 THR B C 1
ATOM 2090 O O . THR B 1 120 ? -11.32 18.25 -2.207 1 95.12 120 THR B O 1
ATOM 2093 N N . LEU B 1 121 ? -9.859 19.844 -3.076 1 96.94 121 LEU B N 1
ATOM 2094 C CA . LEU B 1 121 ? -9.008 18.781 -3.604 1 96.94 121 LEU B CA 1
ATOM 2095 C C . LEU B 1 121 ? -7.551 19.031 -3.215 1 96.94 121 LEU B C 1
ATOM 2097 O O . LEU B 1 121 ? -7.105 20.172 -3.127 1 96.94 121 LEU B O 1
ATOM 2101 N N . GLY B 1 122 ? -6.879 17.938 -3 1 98 122 GLY B N 1
ATOM 2102 C CA . GLY B 1 122 ? -5.43 17.938 -2.865 1 98 122 GLY B CA 1
ATOM 2103 C C . GLY B 1 122 ? -4.734 16.969 -3.803 1 98 122 GLY B C 1
ATOM 2104 O O . GLY B 1 122 ? -5.203 15.852 -4 1 98 122 GLY B O 1
ATOM 2105 N N . LEU B 1 123 ? -3.701 17.438 -4.43 1 98.75 123 LEU B N 1
ATOM 2106 C CA . LEU B 1 123 ? -2.775 16.609 -5.191 1 98.75 123 LEU B CA 1
ATOM 2107 C C . LEU B 1 123 ? -1.435 16.484 -4.477 1 98.75 123 LEU B C 1
ATOM 2109 O O . LEU B 1 123 ? -0.825 17.5 -4.121 1 98.75 123 LEU B O 1
ATOM 2113 N N . ILE B 1 124 ? -1.065 15.273 -4.223 1 98.88 124 ILE B N 1
ATOM 2114 C CA . ILE B 1 124 ? 0.119 15.016 -3.41 1 98.88 124 ILE B CA 1
ATOM 2115 C C . ILE B 1 124 ? 1.021 14.008 -4.113 1 98.88 124 ILE B C 1
ATOM 2117 O O . ILE B 1 124 ? 0.535 13.109 -4.805 1 98.88 124 ILE B O 1
ATOM 2121 N N . GLU B 1 125 ? 2.318 14.156 -3.918 1 98.94 125 GLU B N 1
ATOM 2122 C CA . GLU B 1 125 ? 3.275 13.203 -4.477 1 98.94 125 GLU B CA 1
ATOM 2123 C C . GLU B 1 125 ? 4.34 12.828 -3.447 1 98.94 125 GLU B C 1
ATOM 2125 O O . GLU B 1 125 ? 4.492 13.5 -2.43 1 98.94 125 GLU B O 1
ATOM 2130 N N . CYS B 1 126 ? 5.023 11.766 -3.711 1 98.94 126 CYS B N 1
ATOM 2131 C CA . CYS B 1 126 ? 6.062 11.266 -2.82 1 98.94 126 CYS B CA 1
ATOM 2132 C C . CYS B 1 126 ? 7.168 10.57 -3.609 1 98.94 126 CYS B C 1
ATOM 2134 O O . CYS B 1 126 ? 6.891 9.828 -4.551 1 98.94 126 CYS B O 1
ATOM 2136 N N . GLU B 1 127 ? 8.344 10.883 -3.297 1 98.94 127 GLU B N 1
ATOM 2137 C CA . GLU B 1 127 ? 9.5 10.141 -3.771 1 98.94 127 GLU B CA 1
ATOM 2138 C C . GLU B 1 127 ? 10.094 9.273 -2.666 1 98.94 127 GLU B C 1
ATOM 2140 O O . GLU B 1 127 ? 10.297 9.742 -1.543 1 98.94 127 GLU B O 1
ATOM 2145 N N . VAL B 1 128 ? 10.352 8.031 -2.979 1 98.94 128 VAL B N 1
ATOM 2146 C CA . VAL B 1 128 ? 10.992 7.105 -2.055 1 98.94 128 VAL B CA 1
ATOM 2147 C C . VAL B 1 128 ? 12.414 6.797 -2.533 1 98.94 128 VAL B C 1
ATOM 2149 O O . VAL B 1 128 ? 12.602 6.324 -3.656 1 98.94 128 VAL B O 1
ATOM 2152 N N . GLU B 1 129 ?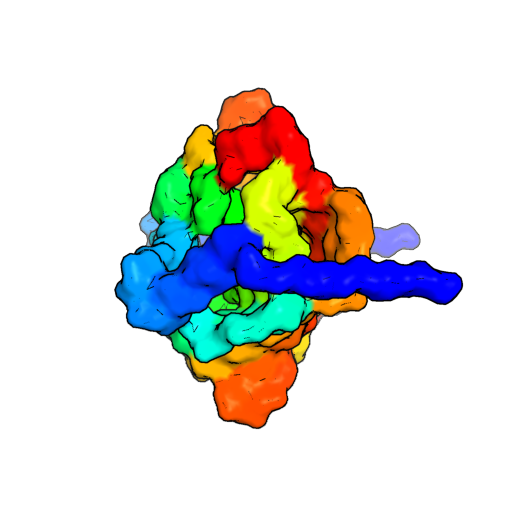 13.328 7.02 -1.662 1 98.88 129 GLU B N 1
ATOM 2153 C CA . GLU B 1 129 ? 14.734 6.801 -1.992 1 98.88 129 GLU B CA 1
ATOM 2154 C C . GLU B 1 129 ? 15.398 5.863 -0.987 1 98.88 129 GLU B C 1
ATOM 2156 O O . GLU B 1 129 ? 14.969 5.773 0.165 1 98.88 129 GLU B O 1
ATOM 2161 N N . ASP B 1 130 ? 16.469 5.164 -1.431 1 98.25 130 ASP B N 1
ATOM 2162 C CA . ASP B 1 130 ? 17.25 4.359 -0.495 1 98.25 130 ASP B CA 1
ATOM 2163 C C . ASP B 1 130 ? 18.406 5.164 0.079 1 98.25 130 ASP B C 1
ATOM 2165 O O . ASP B 1 130 ? 18.531 6.367 -0.172 1 98.25 130 ASP B O 1
ATOM 2169 N N . ASP B 1 131 ? 19.219 4.512 0.88 1 96.12 131 ASP B N 1
ATOM 2170 C CA . ASP B 1 131 ? 20.266 5.199 1.635 1 96.12 131 ASP B CA 1
ATOM 2171 C C . ASP B 1 131 ? 21.406 5.641 0.719 1 96.12 131 ASP B C 1
ATOM 2173 O O . ASP B 1 131 ? 22.266 6.418 1.128 1 96.12 131 ASP B O 1
ATOM 2177 N N . LYS B 1 132 ? 21.391 5.277 -0.528 1 96.19 132 LYS B N 1
ATOM 2178 C CA . LYS B 1 132 ? 22.391 5.703 -1.504 1 96.19 132 LYS B CA 1
ATOM 2179 C C . LYS B 1 132 ? 21.859 6.832 -2.381 1 96.19 132 LYS B C 1
ATOM 2181 O O . LYS B 1 132 ? 22.547 7.293 -3.295 1 96.19 132 LYS B O 1
ATOM 2186 N N . GLY B 1 133 ? 20.641 7.199 -2.146 1 96.31 133 GLY B N 1
ATOM 2187 C CA . GLY B 1 133 ? 20.047 8.289 -2.896 1 96.31 133 GLY B CA 1
ATOM 2188 C C . GLY B 1 133 ? 19.391 7.836 -4.188 1 96.31 133 GLY B C 1
ATOM 2189 O O . GLY B 1 133 ? 18.969 8.664 -5.004 1 96.31 133 GLY B O 1
ATOM 2190 N N . SER B 1 134 ? 19.281 6.52 -4.379 1 97.62 134 SER B N 1
ATOM 2191 C CA . SER B 1 134 ? 18.625 5.988 -5.566 1 97.62 134 SER B CA 1
ATOM 2192 C C . SER B 1 134 ? 17.109 6.008 -5.41 1 97.62 134 SER B C 1
ATOM 2194 O O . SER B 1 134 ? 16.578 5.652 -4.355 1 97.62 134 SER B O 1
ATOM 2196 N N . LEU B 1 135 ? 16.453 6.441 -6.512 1 98.56 135 LEU B N 1
ATOM 2197 C CA . LEU B 1 135 ? 15 6.449 -6.52 1 98.56 135 LEU B CA 1
ATOM 2198 C C . LEU B 1 135 ? 14.445 5.031 -6.594 1 98.56 135 LEU B C 1
ATOM 2200 O O . LEU B 1 135 ? 14.766 4.281 -7.52 1 98.56 135 LEU B O 1
ATOM 2204 N N . VAL B 1 136 ? 13.648 4.676 -5.656 1 98.56 136 VAL B N 1
ATOM 2205 C CA . VAL B 1 136 ? 13.078 3.336 -5.527 1 98.56 136 VAL B CA 1
ATOM 2206 C C . VAL B 1 136 ? 11.656 3.322 -6.074 1 98.56 136 VAL B C 1
ATOM 2208 O O . VAL B 1 136 ? 11.219 2.328 -6.66 1 98.56 136 VAL B O 1
ATOM 2211 N N . ALA B 1 137 ? 10.906 4.426 -5.852 1 98.88 137 ALA B N 1
ATOM 2212 C CA . ALA B 1 137 ? 9.516 4.527 -6.285 1 98.88 137 ALA B CA 1
ATOM 2213 C C . ALA B 1 137 ? 9.055 5.98 -6.324 1 98.88 137 ALA B C 1
ATOM 2215 O O . ALA B 1 137 ? 9.617 6.836 -5.641 1 98.88 137 ALA B O 1
ATOM 2216 N N . LYS B 1 138 ? 8.109 6.258 -7.141 1 98.94 138 LYS B N 1
ATOM 2217 C CA . LYS B 1 138 ? 7.328 7.492 -7.133 1 98.94 138 LYS B CA 1
ATOM 2218 C C . LYS B 1 138 ? 5.848 7.203 -6.895 1 98.94 138 LYS B C 1
ATOM 2220 O O . LYS B 1 138 ? 5.293 6.266 -7.465 1 98.94 138 LYS B O 1
ATOM 2225 N N . VAL B 1 139 ? 5.289 7.973 -6.105 1 98.94 139 VAL B N 1
ATOM 2226 C CA . VAL B 1 139 ? 3.902 7.738 -5.715 1 98.94 139 VAL B CA 1
ATOM 2227 C C . VAL B 1 139 ? 3.104 9.031 -5.855 1 98.94 139 VAL B C 1
ATOM 2229 O O . VAL B 1 139 ? 3.594 10.117 -5.523 1 98.94 139 VAL B O 1
ATOM 2232 N N . PHE B 1 140 ? 1.886 8.883 -6.336 1 98.88 140 PHE B N 1
ATOM 2233 C CA . PHE B 1 140 ? 0.969 10 -6.539 1 98.88 140 PHE B CA 1
ATOM 2234 C C . PHE B 1 140 ? -0.388 9.711 -5.91 1 98.88 140 PHE B C 1
ATOM 2236 O O . PHE B 1 140 ? -0.848 8.562 -5.918 1 98.88 140 PHE B O 1
ATOM 2243 N N . SER B 1 141 ? -1.017 10.75 -5.473 1 98.88 141 SER B N 1
ATOM 2244 C CA . SER B 1 141 ? -2.334 10.57 -4.875 1 98.88 141 SER B CA 1
ATOM 2245 C C . SER B 1 141 ? -3.172 11.836 -4.984 1 98.88 141 SER B C 1
ATOM 2247 O O . SER B 1 141 ? -2.629 12.938 -5.109 1 98.88 141 SER B O 1
ATOM 2249 N N . SER B 1 142 ? -4.414 11.625 -4.957 1 98.81 142 SER B N 1
ATOM 2250 C CA . SER B 1 142 ? -5.371 12.711 -4.77 1 98.81 142 SER B CA 1
ATOM 2251 C C . SER B 1 142 ? -6.242 12.469 -3.539 1 98.81 142 SER B C 1
ATOM 2253 O O . SER B 1 142 ? -6.477 11.328 -3.15 1 98.81 142 SER B O 1
ATOM 2255 N N . CYS B 1 143 ? -6.66 13.531 -2.961 1 98 143 CYS B N 1
ATOM 2256 C CA . CYS B 1 143 ? -7.531 13.422 -1.795 1 98 143 CYS B CA 1
ATOM 2257 C C . CYS B 1 143 ? -8.625 14.484 -1.828 1 98 143 CYS B C 1
ATOM 2259 O O . CYS B 1 143 ? -8.484 15.5 -2.518 1 98 143 CYS B O 1
ATOM 2261 N N . MET B 1 144 ? -9.656 14.203 -1.159 1 97.31 144 MET B N 1
ATOM 2262 C CA . MET B 1 144 ? -10.742 15.156 -0.962 1 97.31 144 MET B CA 1
ATOM 2263 C C . MET B 1 144 ? -10.664 15.797 0.42 1 97.31 144 MET B C 1
ATOM 2265 O O . MET B 1 144 ? -10.484 15.102 1.422 1 97.31 144 MET B O 1
ATOM 2269 N N . VAL B 1 145 ? -10.773 17.094 0.452 1 96.25 145 VAL B N 1
ATOM 2270 C CA . VAL B 1 145 ? -10.812 17.812 1.724 1 96.25 145 VAL B CA 1
ATOM 2271 C C . VAL B 1 145 ? -12.234 17.812 2.27 1 96.25 145 VAL B C 1
ATOM 2273 O O . VAL B 1 145 ? -13.188 18.109 1.541 1 96.25 145 VAL B O 1
ATOM 2276 N N . LEU B 1 146 ? -12.344 17.422 3.48 1 93.56 146 LEU B N 1
ATOM 2277 C CA . LEU B 1 146 ? -13.648 17.328 4.137 1 93.56 146 LEU B CA 1
ATOM 2278 C C . LEU B 1 146 ? -13.805 18.406 5.199 1 93.56 146 LEU B C 1
ATOM 2280 O O . LEU B 1 146 ? -12.812 18.844 5.801 1 93.56 146 LEU B O 1
ATOM 2284 N N . ARG B 1 147 ? -15.039 18.828 5.375 1 89.75 147 ARG B N 1
ATOM 2285 C CA . ARG B 1 147 ? -15.359 19.859 6.371 1 89.75 147 ARG B CA 1
ATOM 2286 C C . ARG B 1 147 ? -16.641 19.5 7.121 1 89.75 147 ARG B C 1
ATOM 2288 O O . ARG B 1 147 ? -17.453 18.719 6.641 1 89.75 147 ARG B O 1
ATOM 2295 N N . GLY B 1 148 ? -16.797 20.188 8.227 1 80.12 148 GLY B N 1
ATOM 2296 C CA . GLY B 1 148 ? -18.031 20.062 8.992 1 80.12 148 GLY B CA 1
ATOM 2297 C C . GLY B 1 148 ? -18.375 18.625 9.359 1 80.12 148 GLY B C 1
ATOM 2298 O O . GLY B 1 148 ? -17.516 17.891 9.844 1 80.12 148 GLY B O 1
ATOM 2299 N N . ASP B 1 149 ? -19.734 18.25 9.141 1 70 149 ASP B N 1
ATOM 2300 C CA . ASP B 1 149 ? -20.234 16.938 9.531 1 70 149 ASP B CA 1
ATOM 2301 C C . ASP B 1 149 ? -19.453 15.82 8.828 1 70 149 ASP B C 1
ATOM 2303 O O . ASP B 1 149 ? -19.281 14.734 9.383 1 70 149 ASP B O 1
ATOM 2307 N N . GLU B 1 150 ? -18.953 16.188 7.664 1 69 150 GLU B N 1
ATOM 2308 C CA . GLU B 1 150 ? -18.234 15.195 6.871 1 69 150 GLU B CA 1
ATOM 2309 C C . GLU B 1 150 ? -16.859 14.906 7.465 1 69 150 GLU B C 1
ATOM 2311 O O . GLU B 1 150 ? -16.281 13.852 7.207 1 69 150 GLU B O 1
ATOM 2316 N N . ALA B 1 151 ? -16.391 15.828 8.172 1 67.38 151 ALA B N 1
ATOM 2317 C CA . ALA B 1 151 ? -15.07 15.711 8.773 1 67.38 151 ALA B CA 1
ATOM 2318 C C . ALA B 1 151 ? -15.141 15.008 10.125 1 67.38 151 ALA B C 1
ATOM 2320 O O . ALA B 1 151 ? -14.125 14.531 10.641 1 67.38 151 ALA B O 1
ATOM 2321 N N . ARG B 1 152 ? -16.453 14.883 10.625 1 59.34 152 ARG B N 1
ATOM 2322 C CA . ARG B 1 152 ? -16.656 14.328 11.961 1 59.34 152 ARG B CA 1
ATOM 2323 C C . ARG B 1 152 ? -16.594 12.805 11.945 1 59.34 152 ARG B C 1
ATOM 2325 O O . ARG B 1 152 ? -17.109 12.172 11.023 1 59.34 152 ARG B O 1
ATOM 2332 N N . GLY B 1 153 ? -15.789 12.078 12.812 1 52.44 153 GLY B N 1
ATOM 2333 C CA . GLY B 1 153 ?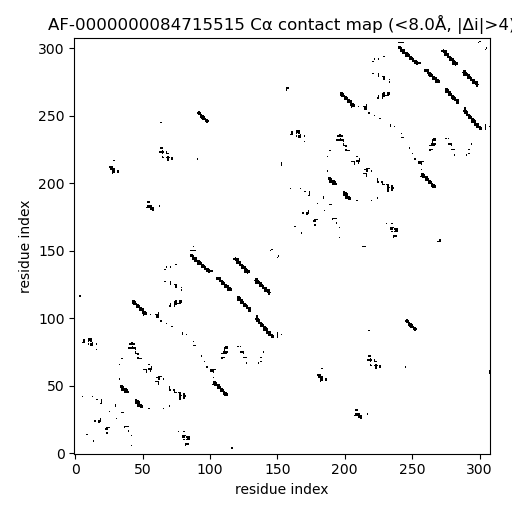 -15.633 10.641 13.008 1 52.44 153 GLY B CA 1
ATOM 2334 C C . GLY B 1 153 ? -14.398 10.078 12.32 1 52.44 153 GLY B C 1
ATOM 2335 O O . GLY B 1 153 ? -14.25 8.867 12.203 1 52.44 153 GLY B O 1
ATOM 2336 N N . ARG B 1 154 ? -13.867 11.078 11.516 1 51.03 154 ARG B N 1
ATOM 2337 C CA . ARG B 1 154 ? -12.578 10.672 10.977 1 51.03 154 ARG B CA 1
ATOM 2338 C C . ARG B 1 154 ? -11.43 11.266 11.797 1 51.03 154 ARG B C 1
ATOM 2340 O O . ARG B 1 154 ? -11.602 12.297 12.453 1 51.03 154 ARG B O 1
#

Foldseek 3Di:
DPPAPPQDDDAPLLVVLVCVLVVNDPDDPVCVVQVKHWHDDDAQKTKIKHFAEQVQADPVQWHDVVVVVVNQVVRQLSNVSSRDHHQKDKDWDDKDKDFDAIHRGFMKMKMKGWPDDDPFKTKMKIFIATPVRDTGMIMITMMTMDGDPRRPPD/DPPAPPQDDDAPLLVVLVCVLVVNDPDDPVCVVQVKHWHDDDAQKTKIKHFAEQVQADPVQWHDVVVVVVNQVVRQLSNVSSRDHHQKDKDWDDKDKDFDAIHRGFMKMKMKGWPGDDPFKTKMKIFIATPVRDTGMIMITMMTMDGDPRRPPD

pLDDT: mean 92.29, std 13.56, range [29.75, 98.94]

Sequence (308 aa):
MTNPIPSPKTTRHLQDMEKMLRGELPPPPIARLLGLLLTSVEPSRVVMELDASARHANPMGTLHGGVICDLADLAMGAAMSTTLEDEESFTTLDLTTKFLKPIWNARLRATGRVVKRTRTLGLIECEVEDDKGSLVAKVFSSCMVLRGDEARGRMTNPIPSPKTTRHLQDMEKMLRGELPPPPIARLLGLLLTSVEPSRVVMELDASARHANPMGTLHGGVICDLADLAMGAAMSTTLEDEESFTTLDLTTKFLKPIWNARLRATGRVVKRTRTLGLIECEVEDDKGSLVAKVFSSCMVLRGDEARGR

InterPro domains:
  IPR003736 Phenylacetic acid degradation-related domain [TIGR00369] (30-139)
  IPR006683 Thioesterase domain [PF03061] (60-136)
  IPR029069 HotDog domain superfamily [SSF54637] (13-145)
  IPR039298 Acyl-coenzyme A thioesterase 13 [PTHR21660] (32-138)

Secondary structure (DSSP, 8-state):
--------SS-HHHHHHHHHHTTSSPPPHHHHHHTEEEEEEETTEEEEEEEE-GGGB-TTSSBPHHHHHHHHHHHHHHHHHTT--TTEEEEEEEEEEEE-S--SSEEEEEEEEEEEE-SSEEEEEEEEE-TTS-EEEEEEEEEEEEEGGGGTT-/--------SS-HHHHHHHHHHTTSSPPPHHHHHHTEEEEEEETTEEEEEEEE-GGGB-TTSSBPHHHHHHHHHHHHHHHHHTT--TTEEEEEEEEEEEE-S--SSEEEEEEEEEEEE-SSEEEEEEEEE-TTS-EEEEEEEEEEEEEGGGGTT-

Solvent-accessible surface area (backbone atoms only — not comparable to full-atom values): 15399 Å² total; per-residue (Å²): 128,82,70,76,69,75,74,68,76,93,24,62,48,39,49,52,52,51,34,35,59,71,64,75,34,79,73,35,38,34,32,61,70,72,50,49,40,69,76,46,82,45,81,34,29,18,32,23,35,33,72,46,37,71,64,42,8,31,86,56,56,33,47,29,67,23,55,55,41,34,48,36,48,52,12,26,52,52,5,49,40,38,59,35,54,71,66,42,39,69,47,68,42,36,41,39,37,40,50,69,48,92,46,49,72,43,46,35,41,20,42,7,30,52,75,44,69,60,89,51,40,36,34,30,33,24,45,30,24,38,80,84,68,46,70,29,33,42,35,40,35,38,30,38,48,28,48,61,78,72,23,58,93,81,130,83,69,74,65,75,67,63,76,92,23,62,48,38,50,52,51,50,33,35,60,72,65,76,36,80,72,36,37,35,33,61,70,73,50,50,40,69,77,46,83,45,79,34,29,17,30,23,33,34,71,46,35,71,62,43,8,32,84,57,55,33,47,29,68,23,55,56,41,34,48,34,48,51,12,26,52,52,4,49,38,34,54,37,53,74,67,42,39,71,47,70,41,35,41,38,36,40,51,68,48,92,47,50,71,45,46,34,41,19,41,8,30,52,75,45,62,59,89,52,39,35,36,32,34,24,45,30,24,39,79,84,68,47,70,30,32,41,36,38,34,36,29,38,47,28,49,62,78,71,25,58,92,81

Organism: Cystobacter fuscus (strain ATCC 25194 / DSM 2262 / NBRC 100088 / M29) (NCBI:txid1242864)

Nearest PDB structures (foldseek):
  3lz7-assembly1_A  TM=8.576E-01  e=6.101E-13  Haemophilus influenzae
  1vh5-assembly1_A  TM=8.470E-01  e=5.076E-12  Escherichia coli
  1sbk-assembly1_A  TM=8.581E-01  e=1.380E-11  Escherichia coli
  4k4c-assembly1_D  TM=9.028E-01  e=3.754E-11  Escherichia coli K-12
  1vi8-assembly1_B  TM=8.181E-01  e=5.710E-12  Escherichia coli

Radius of gyration: 19.47 Å; Cα contacts (8 Å, |Δi|>4): 758; chains: 2; bounding box: 44×60×55 Å